Protein AF-A0A2G8JPF8-F1 (afdb_monomer)

Nearest PDB structures (foldseek):
  2odm-assembly1_B  TM=6.859E-01  e=8.458E-01  Staphylococcus aureus subsp. aureus MW2
  2rld-assembly1_B  TM=7.809E-01  e=1.751E+00  Bacteroides thetaiotaomicron VPI-5482
  2rld-assembly1_A  TM=8.605E-01  e=5.072E+00  Bacteroides thetaiotaomicron VPI-5482
  5mmm-assembly1_t  TM=7.403E-01  e=3.625E+00  Spinacia oleracea

Foldseek 3Di:
DDPLVVLVVVLVVLLVVLVVLVVPQDPPDLVNLVSLVVSLVSLVVSLVSLVVCVVVVSDDPVRSVVVNVVSVVVSVVSVVVSVVQVPPPLRPVALAFDFDDDVPDPDGTATRDDPVSLVVCVVVVDDLVRSCVRHVHDSVNSVVVCVVSVVDPDPDPPQDPVNVVVVVVVVCVVDCCDDPPSDPDD

Radius of gyration: 25.64 Å; Cα contacts (8 Å, |Δi|>4): 118; chains: 1; bounding box: 63×50×60 Å

Mean predicted aligned error: 17.69 Å

pLDDT: mean 75.0, std 12.71, range [41.28, 88.94]

Secondary structure (DSSP, 8-state):
--HHHHHHHHHHHHHHHHHHHHHT--TT-TTTHHHHHHHHHHHHHHHHHHHHHHHTT-S-HHHHHHHHHHHHHHHHHHHHHHHHHHHSTT---SSSPEEE--TT--SSPEEE--HHHHHHHHHTT--HHHHHHHHTS-HHHHHHHHHHTT--S----SS-HHHHHHHHHHHHHH-TT-STT-----

Solvent-accessible surface area (backbone atoms only — not comparable to full-atom values): 11078 Å² total; per-residue (Å²): 133,54,76,50,55,52,51,52,50,54,49,50,51,53,52,50,52,40,51,52,48,56,73,70,49,52,97,84,51,94,72,45,64,57,46,52,53,50,34,54,54,49,52,56,50,51,56,49,51,53,51,50,35,44,76,68,64,60,42,54,73,70,57,48,50,54,54,49,51,54,49,51,51,50,50,51,54,54,50,50,53,50,49,56,56,58,68,42,92,85,53,75,90,48,71,53,47,49,76,44,79,60,98,88,58,94,72,82,68,44,68,54,74,59,68,65,61,54,50,52,44,49,73,71,67,50,50,65,67,53,48,13,61,64,23,73,48,53,51,65,56,49,51,53,49,31,58,75,67,68,62,59,97,71,76,69,70,92,66,49,72,68,58,50,49,50,52,50,49,56,53,41,75,77,31,90,73,62,56,99,78,50,72,77,83,126

Structure (mmCIF, N/CA/C/O backbone):
data_AF-A0A2G8JPF8-F1
#
_entry.id   AF-A0A2G8JPF8-F1
#
loop_
_atom_site.group_PDB
_atom_site.id
_atom_site.type_symbol
_atom_site.label_atom_id
_atom_site.label_alt_id
_atom_site.label_comp_id
_atom_site.label_asym_id
_atom_site.label_entity_id
_atom_site.label_seq_id
_atom_site.pdbx_PDB_ins_code
_atom_site.Cartn_x
_atom_site.Cartn_y
_atom_site.Cartn_z
_atom_site.occupancy
_atom_site.B_iso_or_equiv
_atom_site.auth_seq_id
_atom_site.auth_comp_id
_atom_site.auth_asym_id
_atom_site.auth_atom_id
_atom_site.pdbx_PDB_model_num
ATOM 1 N N . MET A 1 1 ? -22.450 -9.253 29.080 1.00 58.38 1 MET A N 1
ATOM 2 C CA . MET A 1 1 ? -21.247 -8.517 28.651 1.00 58.38 1 MET A CA 1
ATOM 3 C C . MET A 1 1 ? -21.677 -7.079 28.454 1.00 58.38 1 MET A C 1
ATOM 5 O O . MET A 1 1 ? -22.665 -6.864 27.764 1.00 58.38 1 MET A O 1
ATOM 9 N N . THR A 1 2 ? -21.071 -6.138 29.169 1.00 83.56 2 THR A N 1
ATOM 10 C CA . THR A 1 2 ? -21.443 -4.716 29.075 1.00 83.56 2 THR A CA 1
ATOM 11 C C . THR A 1 2 ? -20.914 -4.108 27.773 1.00 83.56 2 THR A C 1
ATOM 13 O O . THR A 1 2 ? -19.899 -4.570 27.249 1.00 83.56 2 THR A O 1
ATOM 16 N N . ASP A 1 3 ? -21.553 -3.053 27.259 1.00 83.44 3 ASP A N 1
ATOM 17 C CA . ASP A 1 3 ? -21.118 -2.378 26.020 1.00 83.44 3 ASP A CA 1
ATOM 18 C C . ASP A 1 3 ? -19.651 -1.915 26.093 1.00 83.44 3 ASP A C 1
ATOM 20 O O . ASP A 1 3 ? -18.916 -1.957 25.103 1.00 83.44 3 ASP A O 1
ATOM 24 N N . LYS A 1 4 ? -19.189 -1.552 27.299 1.00 82.88 4 LYS A N 1
ATOM 25 C CA . LYS A 1 4 ? -17.788 -1.214 27.592 1.00 82.88 4 LYS A CA 1
ATOM 26 C C . LYS A 1 4 ? -16.855 -2.409 27.409 1.00 82.88 4 LYS A C 1
ATOM 28 O O . LYS A 1 4 ? -15.813 -2.280 26.770 1.00 82.88 4 LYS A O 1
ATOM 33 N N . GLU A 1 5 ? -17.207 -3.564 27.961 1.00 83.44 5 GLU A N 1
ATOM 34 C CA . GLU A 1 5 ? -16.397 -4.781 27.843 1.00 83.44 5 GLU A CA 1
ATOM 35 C C . GLU A 1 5 ? -16.318 -5.269 26.397 1.00 83.44 5 GLU A C 1
ATOM 37 O O . GLU A 1 5 ? -15.243 -5.671 25.952 1.00 83.44 5 GLU A O 1
ATOM 42 N N . GLN A 1 6 ? -17.424 -5.180 25.652 1.00 85.12 6 GLN A N 1
ATOM 43 C CA . GLN A 1 6 ? -17.457 -5.537 24.235 1.00 85.12 6 GLN A CA 1
ATOM 44 C C . GLN A 1 6 ? -16.547 -4.621 23.412 1.00 85.12 6 GLN A C 1
ATOM 46 O O . GLN A 1 6 ? -15.693 -5.105 22.669 1.00 85.12 6 GLN A O 1
ATOM 51 N N . PHE A 1 7 ? -16.645 -3.303 23.616 1.00 86.44 7 PHE A N 1
ATOM 52 C CA . PHE A 1 7 ? -15.760 -2.343 22.959 1.00 86.44 7 PHE A CA 1
ATOM 53 C C . PHE A 1 7 ? -14.282 -2.609 23.274 1.00 86.44 7 PHE A C 1
ATOM 55 O O . PHE A 1 7 ? -13.453 -2.636 22.368 1.00 86.44 7 PHE A O 1
ATOM 62 N N . LEU A 1 8 ? -13.934 -2.824 24.547 1.00 84.31 8 LEU A N 1
ATOM 63 C CA . LEU A 1 8 ? -12.549 -3.068 24.958 1.00 84.31 8 LEU A CA 1
ATOM 64 C C . LEU A 1 8 ? -11.995 -4.380 24.395 1.00 84.31 8 LEU A C 1
ATOM 66 O O . LEU A 1 8 ? -10.822 -4.432 24.018 1.00 84.31 8 LEU A O 1
ATOM 70 N N . HIS A 1 9 ? -12.821 -5.424 24.328 1.00 85.56 9 HIS A N 1
ATOM 71 C CA . HIS A 1 9 ? -12.458 -6.692 23.710 1.00 85.56 9 HIS A CA 1
ATOM 72 C C . HIS A 1 9 ? -12.142 -6.509 22.220 1.00 85.56 9 HIS A C 1
ATOM 74 O O . HIS A 1 9 ? -11.060 -6.891 21.765 1.00 85.56 9 HIS A O 1
ATOM 80 N N . ASP A 1 10 ? -13.039 -5.862 21.477 1.00 84.19 10 ASP A N 1
ATOM 81 C CA . ASP A 1 10 ? -12.882 -5.664 20.035 1.00 84.19 10 ASP A CA 1
ATOM 82 C C . ASP A 1 10 ? -11.726 -4.709 19.718 1.00 84.19 10 ASP A C 1
ATOM 84 O O . ASP A 1 10 ? -10.936 -4.959 18.807 1.00 84.19 10 ASP A O 1
ATOM 88 N N . PHE A 1 11 ? -11.545 -3.672 20.538 1.00 87.19 11 PHE A N 1
ATOM 89 C CA . PHE A 1 11 ? -10.418 -2.751 20.445 1.00 87.19 11 PHE A CA 1
ATOM 90 C C . PHE A 1 11 ? -9.077 -3.460 20.665 1.00 87.19 11 PHE A C 1
ATOM 92 O O . PHE A 1 11 ? -8.143 -3.283 19.882 1.00 87.19 11 PHE A O 1
ATOM 99 N N . ARG A 1 12 ? -8.968 -4.290 21.712 1.00 85.38 12 ARG A N 1
ATOM 100 C CA . ARG A 1 12 ? -7.753 -5.072 21.992 1.00 85.38 12 ARG A CA 1
ATOM 101 C C . ARG A 1 12 ? -7.460 -6.074 20.889 1.00 85.38 12 ARG A C 1
ATOM 103 O O . ARG A 1 12 ? -6.301 -6.229 20.508 1.00 85.38 12 ARG A O 1
ATOM 110 N N . ARG A 1 13 ? -8.491 -6.750 20.383 1.00 86.25 13 ARG A N 1
ATOM 111 C CA . ARG A 1 13 ? -8.359 -7.692 19.272 1.00 86.25 13 ARG A CA 1
ATOM 112 C C . ARG A 1 13 ? -7.799 -6.993 18.038 1.00 86.25 13 ARG A C 1
A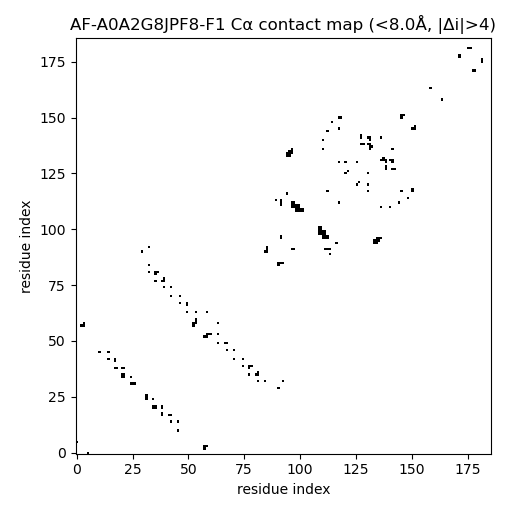TOM 114 O O . ARG A 1 13 ? -6.792 -7.439 17.499 1.00 86.25 13 ARG A O 1
ATOM 121 N N . GLU A 1 14 ? -8.398 -5.874 17.649 1.00 86.25 14 GLU A N 1
ATOM 122 C CA . GLU A 1 14 ? -7.977 -5.106 16.480 1.00 86.25 14 GLU A CA 1
ATOM 123 C C . GLU A 1 14 ? -6.553 -4.551 16.652 1.00 86.25 14 GLU A C 1
ATOM 125 O O . GLU A 1 14 ? -5.736 -4.666 15.741 1.00 86.25 14 GLU A O 1
ATOM 130 N N . ALA A 1 15 ? -6.202 -4.037 17.837 1.00 83.88 15 ALA A N 1
ATOM 131 C CA . ALA A 1 15 ? -4.839 -3.599 18.143 1.00 83.88 15 ALA A CA 1
ATOM 132 C C . ALA A 1 15 ? -3.821 -4.752 18.036 1.00 83.88 15 ALA A C 1
ATOM 134 O O . ALA A 1 15 ? -2.790 -4.610 17.378 1.00 83.88 15 ALA A O 1
ATOM 135 N N . ASN A 1 16 ? -4.122 -5.925 18.596 1.00 86.12 16 ASN A N 1
ATOM 136 C CA . ASN A 1 16 ? -3.254 -7.098 18.468 1.00 86.12 16 ASN A CA 1
ATOM 137 C C . ASN A 1 16 ? -3.121 -7.573 17.019 1.00 86.12 16 ASN A C 1
ATOM 139 O O . ASN A 1 16 ? -2.026 -7.942 16.598 1.00 86.12 16 ASN A O 1
ATOM 143 N N . ASP A 1 17 ? -4.197 -7.525 16.236 1.00 82.56 17 ASP A N 1
ATOM 144 C CA . ASP A 1 17 ? -4.144 -7.863 14.817 1.00 82.56 17 ASP A CA 1
ATOM 145 C C . ASP A 1 17 ? -3.291 -6.855 14.031 1.00 82.56 17 ASP A C 1
ATOM 147 O O . ASP A 1 17 ? -2.566 -7.257 13.120 1.00 82.56 17 ASP A O 1
ATOM 151 N N . THR A 1 18 ? -3.281 -5.567 14.406 1.00 81.81 18 THR A N 1
ATOM 152 C CA . THR A 1 18 ? -2.321 -4.605 13.832 1.00 81.81 18 THR A CA 1
ATOM 153 C C . THR A 1 18 ? -0.875 -4.932 14.193 1.00 81.81 18 THR A C 1
ATOM 155 O O . THR A 1 18 ? -0.017 -4.886 13.315 1.00 81.81 18 THR A O 1
ATOM 158 N N . CYS A 1 19 ? -0.596 -5.334 15.435 1.00 78.81 19 CYS A N 1
ATOM 159 C CA . CYS A 1 19 ? 0.744 -5.753 15.845 1.00 78.81 19 CYS A CA 1
ATOM 160 C C . CYS A 1 19 ? 1.190 -7.033 15.123 1.00 78.81 19 CYS A C 1
ATOM 162 O O . CYS A 1 19 ? 2.335 -7.120 14.692 1.00 78.81 19 CYS A O 1
ATOM 164 N N . ARG A 1 20 ? 0.283 -7.993 14.905 1.00 80.75 20 ARG A N 1
ATOM 165 C CA . ARG A 1 20 ? 0.569 -9.229 14.154 1.00 80.75 20 ARG A CA 1
ATOM 166 C C . ARG A 1 20 ? 0.944 -8.972 12.698 1.00 80.75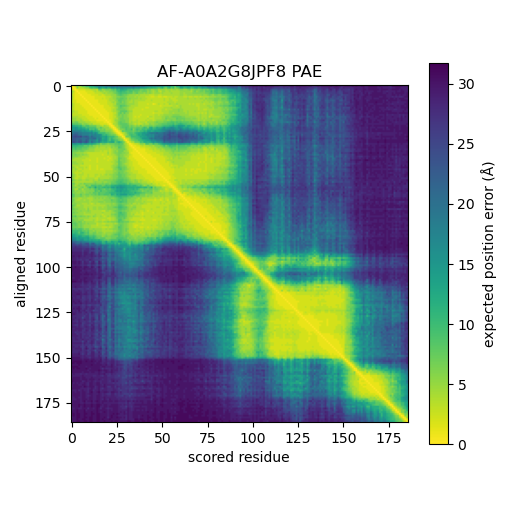 20 ARG A C 1
ATOM 168 O O . ARG A 1 20 ? 1.820 -9.643 12.158 1.00 80.75 20 ARG A O 1
ATOM 175 N N . LEU A 1 21 ? 0.299 -7.990 12.065 1.00 74.38 21 LEU A N 1
ATOM 176 C CA . LEU A 1 21 ? 0.671 -7.556 10.717 1.00 74.38 21 LEU A CA 1
ATOM 177 C C . LEU A 1 21 ? 2.098 -7.002 10.660 1.00 74.38 21 LEU A C 1
ATOM 179 O O . LEU A 1 21 ? 2.716 -7.082 9.606 1.00 74.38 21 LEU A O 1
ATOM 183 N N . LEU A 1 22 ? 2.601 -6.455 11.770 1.00 73.56 22 LEU A N 1
ATOM 184 C CA . LEU A 1 22 ? 3.944 -5.889 11.876 1.00 73.56 22 LEU A CA 1
ATOM 185 C C . LEU A 1 22 ? 4.996 -6.934 12.265 1.00 73.56 22 LEU A C 1
ATOM 187 O O . LEU A 1 22 ? 6.120 -6.851 11.791 1.00 73.56 22 LEU A O 1
ATOM 191 N N . THR A 1 23 ? 4.655 -7.940 13.076 1.00 70.69 23 THR A N 1
ATOM 192 C CA . THR A 1 23 ? 5.600 -9.010 13.462 1.00 70.69 23 THR A CA 1
ATOM 193 C C . THR A 1 23 ? 5.945 -9.962 12.320 1.00 70.69 23 THR A C 1
ATOM 195 O O . THR A 1 23 ? 6.984 -10.607 12.368 1.00 70.69 23 THR A O 1
ATOM 198 N N . ASN A 1 24 ? 5.091 -10.048 11.299 1.00 64.56 24 ASN A N 1
ATOM 199 C CA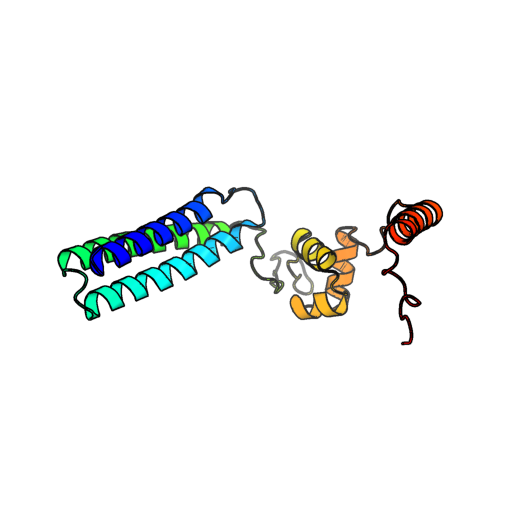 . ASN A 1 24 ? 5.330 -10.867 10.107 1.00 64.56 24 ASN A CA 1
ATOM 200 C C . ASN A 1 24 ? 6.053 -10.099 8.984 1.00 64.56 24 ASN A C 1
ATOM 202 O O . ASN A 1 24 ? 6.190 -10.629 7.884 1.00 64.56 24 ASN A O 1
ATOM 206 N N . VAL A 1 25 ? 6.457 -8.849 9.233 1.00 63.38 25 VAL A N 1
ATOM 207 C CA . VAL A 1 25 ? 7.259 -8.046 8.301 1.00 63.38 25 VAL A CA 1
ATOM 208 C C . VAL A 1 25 ? 8.685 -8.574 8.371 1.00 63.38 25 VAL A C 1
ATOM 210 O O . VAL A 1 25 ? 9.356 -8.431 9.393 1.00 63.38 25 VAL A O 1
ATOM 213 N N . ASP A 1 26 ? 9.141 -9.191 7.289 1.00 59.84 26 ASP A N 1
ATOM 214 C CA . ASP A 1 26 ? 10.515 -9.633 7.154 1.00 59.84 26 ASP A CA 1
ATOM 215 C C . ASP A 1 26 ? 11.354 -8.437 6.669 1.00 59.84 26 ASP A C 1
ATOM 217 O O . ASP A 1 26 ? 11.162 -7.932 5.559 1.00 59.84 26 ASP A O 1
ATOM 221 N N . PRO A 1 27 ? 12.317 -7.943 7.467 1.00 54.53 27 PRO A N 1
ATOM 222 C CA . PRO A 1 27 ? 13.103 -6.767 7.113 1.00 54.53 27 PRO A CA 1
ATOM 223 C C . PRO A 1 27 ? 13.936 -6.935 5.832 1.00 54.53 27 PRO A C 1
ATOM 225 O O . PRO A 1 27 ? 14.584 -5.969 5.427 1.00 54.53 27 PRO A O 1
ATOM 228 N N . GLN A 1 28 ? 13.961 -8.106 5.187 1.00 49.88 28 GLN A N 1
ATOM 229 C CA . GLN A 1 28 ? 14.619 -8.324 3.895 1.00 49.88 28 GLN A CA 1
ATOM 230 C C . GLN A 1 28 ? 13.657 -8.503 2.705 1.00 49.88 28 GLN A C 1
ATOM 232 O O . GLN A 1 28 ? 14.107 -8.451 1.556 1.00 49.88 28 GLN A O 1
ATOM 237 N N . SER A 1 29 ? 12.348 -8.649 2.935 1.00 54.22 29 SER A N 1
ATOM 238 C CA . SER A 1 29 ? 11.375 -8.931 1.877 1.00 54.22 29 SER A CA 1
ATOM 239 C C . SER A 1 29 ? 10.789 -7.653 1.255 1.00 54.22 29 SER A C 1
ATOM 241 O O . SER A 1 29 ? 10.233 -6.770 1.903 1.00 54.22 29 SER A O 1
ATOM 243 N N . GLN A 1 30 ? 10.903 -7.544 -0.073 1.00 51.41 30 GLN A N 1
ATOM 244 C CA . GLN A 1 30 ? 10.572 -6.348 -0.867 1.00 51.41 30 GLN A CA 1
ATOM 245 C C . GLN A 1 30 ? 9.054 -6.028 -0.939 1.00 51.41 30 GLN A C 1
ATOM 247 O O . GLN A 1 30 ? 8.668 -5.044 -1.573 1.00 51.41 30 GLN A O 1
ATOM 252 N N . SER A 1 31 ? 8.190 -6.847 -0.319 1.00 54.09 31 SER A N 1
ATOM 253 C CA . SER A 1 31 ? 6.717 -6.728 -0.337 1.00 54.09 31 SER A CA 1
ATOM 254 C C . SER A 1 31 ? 6.139 -5.953 0.861 1.00 54.09 31 SER A C 1
ATOM 256 O O . SER A 1 31 ? 4.947 -5.635 0.906 1.00 54.09 31 SER A O 1
ATOM 258 N N . ASP A 1 32 ? 6.991 -5.589 1.817 1.00 61.53 32 ASP A N 1
ATOM 259 C CA . ASP A 1 32 ? 6.565 -5.467 3.214 1.00 61.53 32 ASP A CA 1
ATOM 260 C C . ASP A 1 32 ? 6.133 -4.050 3.619 1.00 61.53 32 ASP A C 1
ATOM 262 O O . ASP A 1 32 ? 5.718 -3.788 4.747 1.00 61.53 32 ASP A O 1
ATOM 266 N N . VAL A 1 33 ? 6.102 -3.126 2.656 1.00 63.84 33 VAL A N 1
ATOM 267 C CA . VAL A 1 33 ? 5.633 -1.750 2.878 1.00 63.84 33 VAL A CA 1
ATOM 268 C C . VAL A 1 33 ? 4.101 -1.647 2.898 1.00 63.84 33 VAL A C 1
ATOM 270 O O . VAL A 1 33 ? 3.532 -0.746 3.521 1.00 63.84 33 VAL A O 1
ATOM 273 N N . LEU A 1 34 ? 3.405 -2.585 2.247 1.00 66.81 34 LEU A N 1
ATOM 274 C CA . LEU A 1 34 ? 1.941 -2.679 2.271 1.00 66.81 34 LEU A CA 1
ATOM 275 C C . LEU A 1 34 ? 1.402 -3.022 3.676 1.00 66.81 34 LEU A C 1
ATOM 277 O O . LEU A 1 34 ? 0.523 -2.290 4.142 1.00 66.81 34 LEU A O 1
ATOM 281 N N . PRO A 1 35 ? 1.924 -4.049 4.381 1.00 75.69 35 PRO A N 1
ATOM 282 C CA . PRO A 1 35 ? 1.591 -4.319 5.781 1.00 75.69 35 PRO A CA 1
ATOM 283 C C . PRO A 1 35 ? 1.764 -3.104 6.697 1.00 75.69 35 PRO A C 1
ATOM 285 O O . PRO A 1 35 ? 0.848 -2.774 7.449 1.00 75.69 35 PRO A O 1
ATOM 288 N N . VAL A 1 36 ? 2.882 -2.381 6.576 1.00 77.44 36 VAL A N 1
ATOM 289 C CA . VAL A 1 36 ? 3.182 -1.202 7.407 1.00 77.44 36 VAL A CA 1
ATOM 290 C C . VAL A 1 36 ? 2.193 -0.061 7.143 1.00 77.44 36 VAL A C 1
ATOM 292 O O . VAL A 1 36 ? 1.645 0.526 8.078 1.00 77.44 36 VAL A O 1
ATOM 295 N N . ARG A 1 37 ? 1.876 0.224 5.873 1.00 75.44 37 ARG A N 1
ATOM 296 C CA . ARG A 1 37 ? 0.843 1.215 5.517 1.00 75.44 37 ARG A CA 1
ATOM 297 C C . ARG A 1 37 ? -0.547 0.814 6.003 1.00 75.44 37 ARG A C 1
ATOM 299 O O . ARG A 1 37 ? -1.306 1.671 6.454 1.00 75.44 37 ARG A O 1
ATOM 306 N N . ASN A 1 38 ? -0.891 -0.468 5.914 1.00 81.44 38 ASN A N 1
ATOM 307 C CA . ASN A 1 38 ? -2.172 -0.971 6.397 1.00 81.44 38 ASN A CA 1
ATOM 308 C C . ASN A 1 38 ? -2.273 -0.836 7.926 1.00 81.44 38 ASN A C 1
ATOM 310 O O . ASN A 1 38 ? -3.266 -0.320 8.436 1.00 81.44 38 ASN A O 1
ATOM 314 N N . ALA A 1 39 ? -1.205 -1.182 8.651 1.00 85.31 39 ALA A N 1
ATOM 315 C CA . ALA A 1 39 ? -1.116 -0.980 10.094 1.00 85.31 39 ALA A CA 1
ATOM 316 C C . ALA A 1 39 ? -1.304 0.499 10.479 1.00 85.31 39 ALA A C 1
ATOM 318 O O . ALA A 1 39 ? -2.113 0.796 11.354 1.00 85.31 39 ALA A O 1
ATOM 319 N N . LEU A 1 40 ? -0.662 1.442 9.774 1.00 84.19 40 LEU A N 1
ATOM 320 C CA . LEU A 1 40 ? -0.860 2.881 10.013 1.00 84.19 40 LEU A CA 1
ATOM 321 C C . LEU A 1 40 ? -2.318 3.318 9.837 1.00 84.19 40 LEU A C 1
ATOM 323 O O . LEU A 1 40 ? -2.844 4.058 10.671 1.00 84.19 40 LEU A O 1
ATOM 327 N N . ASN A 1 41 ? -2.987 2.851 8.782 1.00 85.94 41 ASN A N 1
ATOM 328 C CA . ASN A 1 41 ? -4.398 3.165 8.557 1.00 85.94 41 ASN A CA 1
ATOM 329 C C . ASN A 1 41 ? -5.284 2.611 9.682 1.00 85.94 41 ASN A C 1
ATOM 331 O O . ASN A 1 41 ? -6.141 3.333 10.195 1.00 85.94 41 ASN A O 1
ATOM 335 N N . ARG A 1 42 ? -5.045 1.367 10.116 1.00 87.56 42 ARG A N 1
ATOM 336 C CA . ARG A 1 42 ? -5.792 0.738 11.217 1.00 87.56 42 ARG A CA 1
ATOM 337 C C . ARG A 1 42 ? -5.558 1.461 12.549 1.00 87.56 42 ARG A C 1
ATOM 339 O O . ARG A 1 42 ? -6.521 1.733 13.261 1.00 87.56 42 ARG A O 1
ATOM 346 N N . LEU A 1 43 ? -4.333 1.907 12.840 1.00 87.69 43 LEU A N 1
ATOM 347 C CA . LEU A 1 43 ? -4.038 2.732 14.023 1.00 87.69 43 LEU A CA 1
ATOM 348 C C . LEU A 1 43 ? -4.780 4.078 14.001 1.00 87.69 43 LEU A C 1
ATOM 350 O O . LEU A 1 43 ? -5.287 4.531 15.027 1.00 87.69 43 LEU A O 1
ATOM 354 N N . VAL A 1 44 ? -4.913 4.716 12.833 1.00 87.62 44 VAL A N 1
ATOM 355 C CA . VAL A 1 44 ? -5.715 5.945 12.698 1.00 87.62 44 VAL A CA 1
ATOM 356 C C . VAL A 1 44 ? -7.195 5.681 12.986 1.00 87.62 44 VAL A C 1
ATOM 358 O O . VAL A 1 44 ? -7.840 6.503 13.644 1.00 87.62 44 VAL A O 1
ATOM 361 N N . VAL A 1 45 ? -7.733 4.548 12.527 1.00 88.94 45 VAL A N 1
ATOM 362 C CA . VAL A 1 45 ? -9.115 4.135 12.813 1.00 88.94 45 VAL A CA 1
ATOM 363 C C . VAL A 1 45 ? -9.304 3.868 14.306 1.00 88.94 45 VAL A C 1
ATOM 365 O O . VAL A 1 45 ? -10.233 4.415 14.898 1.00 88.94 45 VAL A O 1
ATOM 368 N N . LEU A 1 46 ? -8.385 3.142 14.946 1.00 88.94 46 LEU A N 1
ATOM 369 C CA . LEU A 1 46 ? -8.414 2.890 16.389 1.00 88.94 46 LEU A CA 1
ATOM 370 C C . LEU A 1 46 ? -8.370 4.191 17.206 1.00 88.94 46 LEU A C 1
ATOM 372 O O . LEU A 1 46 ? -9.122 4.348 18.168 1.00 88.94 46 LEU A O 1
ATOM 376 N N . ARG A 1 47 ? -7.587 5.191 16.777 1.00 88.25 47 ARG A N 1
ATOM 377 C CA . ARG A 1 47 ? -7.593 6.516 17.419 1.00 88.25 47 ARG A CA 1
ATOM 378 C C . ARG A 1 47 ? -8.955 7.211 17.335 1.00 88.25 47 ARG A C 1
ATOM 380 O O . ARG A 1 47 ? -9.339 7.946 18.246 1.00 88.25 47 ARG A O 1
ATOM 387 N N . ARG A 1 48 ? -9.671 7.048 16.219 1.00 88.75 48 ARG A N 1
ATOM 388 C CA . ARG A 1 48 ? -11.034 7.583 16.071 1.00 88.75 48 ARG A CA 1
ATOM 389 C C . ARG A 1 48 ? -12.003 6.821 16.972 1.00 88.75 48 ARG A C 1
ATOM 391 O O . ARG A 1 48 ? -12.792 7.464 17.653 1.00 88.75 48 ARG A O 1
ATOM 398 N N . ALA A 1 49 ? -11.882 5.496 17.045 1.00 87.19 49 ALA A N 1
ATOM 399 C CA . ALA A 1 49 ? -12.692 4.656 17.923 1.00 87.19 49 ALA A CA 1
ATOM 400 C C . ALA A 1 49 ? -12.552 5.055 19.404 1.00 87.19 49 ALA A C 1
ATOM 402 O O . ALA A 1 49 ? -13.566 5.245 20.069 1.00 87.19 49 ALA A O 1
ATOM 403 N N . LEU A 1 50 ? -11.330 5.304 19.898 1.00 87.62 50 LEU A N 1
ATOM 404 C CA . LEU A 1 50 ? -11.115 5.819 21.262 1.00 87.62 50 LEU A CA 1
ATOM 405 C C . LEU A 1 50 ? -11.799 7.169 21.497 1.00 87.62 50 LEU A C 1
ATOM 407 O O . LEU A 1 50 ? -12.394 7.390 22.550 1.00 87.62 50 LEU A O 1
ATOM 411 N N . ARG A 1 51 ? -11.745 8.075 20.513 1.00 86.62 51 ARG A N 1
ATOM 412 C CA . ARG A 1 51 ? -12.440 9.368 20.601 1.00 86.62 51 ARG A CA 1
ATOM 413 C C . ARG A 1 51 ? -13.955 9.202 20.681 1.00 86.62 51 ARG A C 1
ATOM 415 O O . ARG A 1 51 ? -14.584 9.881 21.487 1.00 86.62 51 ARG A O 1
ATOM 422 N N . TYR A 1 52 ? -14.532 8.301 19.889 1.00 86.75 52 TYR A N 1
ATOM 423 C CA . TYR A 1 52 ? -15.964 8.009 19.955 1.00 86.75 52 TYR A CA 1
ATOM 424 C C . TYR A 1 52 ? -16.358 7.347 21.278 1.00 86.75 52 TYR A C 1
ATOM 426 O O . TYR A 1 52 ? -17.371 7.729 21.852 1.00 86.75 52 TYR A O 1
ATOM 434 N N . ALA A 1 53 ? -15.536 6.442 21.811 1.00 85.81 53 ALA A N 1
ATOM 435 C CA . ALA A 1 53 ? -15.778 5.819 23.110 1.00 85.81 53 ALA A CA 1
ATOM 436 C C . ALA A 1 53 ? -15.732 6.831 24.269 1.00 85.81 53 ALA A C 1
ATOM 438 O O . ALA A 1 53 ? -16.556 6.758 25.180 1.00 85.81 53 ALA A O 1
ATOM 439 N N . LYS A 1 54 ? -14.835 7.826 24.204 1.00 85.38 54 LYS A N 1
ATOM 440 C CA . LYS A 1 54 ? -14.824 8.957 25.145 1.00 85.38 54 LYS A CA 1
ATOM 441 C C . LYS A 1 54 ? -16.095 9.803 25.036 1.00 85.38 54 LYS A C 1
ATOM 443 O O . LYS A 1 54 ? -16.734 10.086 26.044 1.00 85.38 54 LYS A O 1
ATOM 448 N N . LEU A 1 55 ? -16.476 10.198 23.818 1.00 85.00 55 LEU A N 1
ATOM 449 C CA . LEU A 1 55 ? -17.686 10.997 23.575 1.00 85.00 55 LEU A CA 1
ATOM 450 C C . LEU A 1 55 ? -18.959 10.264 24.024 1.00 85.00 55 LEU A C 1
ATOM 452 O O . LEU A 1 55 ? -19.859 10.885 24.580 1.00 85.00 55 LEU A O 1
ATOM 456 N N . GLY A 1 56 ? -19.004 8.945 23.835 1.00 83.00 56 GLY A N 1
ATOM 457 C CA . GLY A 1 56 ? -20.083 8.072 24.293 1.00 83.00 56 GLY A CA 1
ATOM 458 C C . GLY A 1 56 ? -20.047 7.734 25.787 1.00 83.00 56 GLY A C 1
ATOM 459 O O . GLY A 1 56 ? -20.845 6.909 26.216 1.00 83.00 56 GLY A O 1
ATOM 460 N N . ARG A 1 57 ? -19.135 8.330 26.575 1.00 82.25 57 ARG A N 1
ATOM 461 C CA . ARG A 1 57 ? -18.932 8.057 28.014 1.00 82.25 57 ARG A CA 1
ATOM 462 C C . ARG A 1 57 ? -18.698 6.575 28.354 1.00 82.25 57 ARG A C 1
ATOM 464 O O . ARG A 1 57 ? -18.937 6.159 29.483 1.00 82.25 57 ARG A O 1
ATOM 471 N N . LEU A 1 58 ? -18.207 5.778 27.401 1.00 82.75 58 LEU A N 1
ATOM 472 C CA . LEU A 1 58 ? -17.825 4.380 27.642 1.00 82.75 58 LEU A CA 1
ATOM 473 C C . LEU A 1 58 ? -16.487 4.259 28.383 1.00 82.75 58 LEU A C 1
ATOM 475 O O . LEU A 1 58 ? -16.243 3.254 29.049 1.00 82.75 58 LEU A O 1
ATOM 479 N N . LEU A 1 59 ? -15.614 5.259 28.244 1.00 82.31 59 LEU A N 1
ATOM 480 C CA . LEU A 1 59 ? -14.301 5.316 28.886 1.00 82.31 59 LEU A CA 1
ATOM 481 C C . LEU A 1 59 ? -14.226 6.492 29.854 1.00 82.31 59 LEU A C 1
ATOM 483 O O . LEU A 1 59 ? -14.722 7.580 29.554 1.00 82.31 59 LEU A O 1
ATOM 487 N N . ASN A 1 60 ? -13.535 6.274 30.970 1.00 85.44 60 ASN A N 1
ATOM 488 C CA . ASN A 1 60 ? -13.160 7.335 31.899 1.00 85.44 60 ASN A CA 1
ATOM 489 C C . ASN A 1 60 ? -12.007 8.177 31.323 1.00 85.44 60 ASN A C 1
ATOM 491 O O . ASN A 1 60 ? -11.274 7.730 30.436 1.00 85.44 60 ASN A O 1
ATOM 495 N N . GLU A 1 61 ? -11.816 9.390 31.846 1.00 83.81 61 GLU A N 1
ATOM 496 C CA . GLU A 1 61 ? -10.776 10.314 31.365 1.00 83.81 61 GLU A CA 1
ATOM 497 C C . GLU A 1 61 ? -9.365 9.715 31.503 1.00 83.81 61 GLU A C 1
ATOM 499 O O . GLU A 1 61 ? -8.556 9.787 30.574 1.00 83.81 61 GLU A O 1
ATOM 504 N N . ASP A 1 62 ? -9.111 9.017 32.610 1.00 85.44 62 ASP A N 1
ATOM 505 C CA . ASP A 1 62 ? -7.842 8.331 32.878 1.00 85.44 62 ASP A CA 1
ATOM 506 C C . ASP A 1 62 ? -7.621 7.135 31.934 1.00 85.44 62 ASP A C 1
ATOM 508 O O . ASP A 1 62 ? -6.523 6.901 31.434 1.00 85.44 62 ASP A O 1
ATOM 512 N N . GLU A 1 63 ? -8.682 6.393 31.608 1.00 82.44 63 GLU A N 1
ATOM 513 C CA . GLU A 1 63 ? -8.600 5.248 30.692 1.00 82.44 63 GLU A CA 1
ATOM 514 C C . GLU A 1 63 ? -8.333 5.709 29.251 1.00 82.44 63 GLU A C 1
ATOM 516 O O . GLU A 1 63 ? -7.532 5.112 28.527 1.00 82.44 63 GLU A O 1
ATOM 521 N N . TYR A 1 64 ? -8.982 6.800 28.835 1.00 85.50 64 TYR A N 1
ATOM 522 C CA . TYR A 1 64 ? -8.776 7.397 27.520 1.00 85.50 64 TYR A CA 1
ATOM 523 C C . TYR A 1 64 ? -7.368 7.980 27.367 1.00 85.50 64 TYR A C 1
ATOM 525 O O . TYR A 1 64 ? -6.751 7.805 26.314 1.00 85.50 64 TYR A O 1
ATOM 533 N N . THR A 1 65 ? -6.857 8.678 28.384 1.00 86.25 65 THR A N 1
ATOM 534 C CA . THR A 1 65 ? -5.527 9.303 28.322 1.00 86.25 65 THR A CA 1
ATOM 535 C C . THR A 1 65 ? -4.435 8.252 28.171 1.00 86.25 65 THR A C 1
ATOM 537 O O . THR A 1 65 ? -3.643 8.348 27.231 1.00 86.25 65 THR A O 1
ATOM 540 N N . VAL A 1 66 ? -4.456 7.193 28.986 1.00 87.56 66 VAL A N 1
ATOM 541 C CA . VAL A 1 66 ? -3.499 6.080 28.880 1.00 87.56 66 VAL A CA 1
ATOM 542 C C . VAL A 1 66 ? -3.583 5.409 27.506 1.00 87.56 66 VAL A C 1
ATOM 544 O O . VAL A 1 66 ? -2.568 5.278 26.819 1.00 87.56 66 VAL A O 1
ATOM 547 N N . ALA A 1 67 ? -4.788 5.049 27.050 1.00 84.25 67 ALA A N 1
ATOM 548 C CA . ALA A 1 67 ? -4.965 4.381 25.761 1.00 84.25 67 ALA A CA 1
ATOM 549 C C . ALA A 1 67 ? -4.533 5.262 24.574 1.00 84.25 67 ALA A C 1
ATOM 551 O O . ALA A 1 67 ? -3.913 4.772 23.628 1.00 84.25 67 ALA A O 1
ATOM 552 N N . SER A 1 68 ? -4.821 6.567 24.624 1.00 86.69 68 SER A N 1
ATOM 553 C CA . SER A 1 68 ? -4.410 7.512 23.584 1.00 86.69 68 SER A CA 1
ATOM 554 C C . SER A 1 68 ? -2.893 7.690 23.550 1.00 86.69 68 SER A C 1
ATOM 556 O O . SER A 1 68 ? -2.326 7.732 22.460 1.00 86.69 68 SER A O 1
ATOM 558 N N . MET A 1 69 ? -2.229 7.780 24.707 1.00 86.50 69 MET A N 1
ATOM 559 C CA . MET A 1 69 ? -0.770 7.921 24.779 1.00 86.50 69 MET A CA 1
ATOM 560 C C . MET A 1 69 ? -0.057 6.685 24.225 1.00 86.50 69 MET A C 1
ATOM 562 O O . MET A 1 69 ? 0.851 6.818 23.405 1.00 86.50 69 MET A O 1
ATOM 566 N N . SER A 1 70 ? -0.495 5.482 24.606 1.00 86.06 70 SER A N 1
ATOM 567 C CA . SER A 1 70 ? 0.081 4.237 24.084 1.00 86.06 70 SER A CA 1
ATOM 568 C C . SER A 1 70 ? -0.121 4.095 22.575 1.00 86.06 70 SER A C 1
ATOM 570 O O . SER A 1 70 ? 0.797 3.692 21.860 1.00 86.06 70 SER A O 1
ATOM 572 N N . LEU A 1 71 ? -1.301 4.460 22.068 1.00 86.81 71 LEU A N 1
ATOM 573 C CA . LEU A 1 71 ? -1.605 4.374 20.643 1.00 86.81 71 LEU A CA 1
ATOM 574 C C . LEU A 1 71 ? -0.814 5.398 19.817 1.00 86.81 71 LEU A C 1
ATOM 576 O O . LEU A 1 71 ? -0.390 5.094 18.701 1.00 86.81 71 LEU A O 1
ATOM 580 N N . ASP A 1 72 ? -0.566 6.583 20.371 1.00 87.94 72 ASP A N 1
ATOM 581 C CA . ASP A 1 72 ? 0.275 7.599 19.741 1.00 87.94 72 ASP A CA 1
ATOM 582 C C . ASP A 1 72 ? 1.750 7.194 19.722 1.00 87.94 72 ASP A C 1
ATOM 584 O O . ASP A 1 72 ? 2.408 7.361 18.692 1.00 87.94 72 ASP A O 1
ATOM 588 N N . GLY A 1 73 ? 2.242 6.574 20.798 1.00 86.38 73 GLY A N 1
ATOM 589 C CA . GLY A 1 73 ? 3.572 5.965 20.834 1.00 86.38 73 GLY A CA 1
ATOM 590 C C . GLY A 1 73 ? 3.735 4.862 19.784 1.00 86.38 73 GLY A C 1
ATOM 591 O O . GLY A 1 73 ? 4.693 4.878 19.010 1.00 86.38 73 GLY A O 1
ATOM 592 N N . LEU A 1 74 ? 2.759 3.951 19.684 1.00 84.81 74 LEU A N 1
ATOM 593 C CA . LEU A 1 74 ? 2.757 2.885 18.677 1.00 84.81 74 LEU A CA 1
ATOM 594 C C . LEU A 1 74 ? 2.712 3.452 17.254 1.00 84.81 74 LEU A C 1
ATOM 596 O O . LEU A 1 74 ? 3.481 3.031 16.392 1.00 84.81 74 LEU A O 1
ATOM 600 N N . LYS A 1 75 ? 1.858 4.451 17.003 1.00 86.56 75 LYS A N 1
ATOM 601 C CA . LYS A 1 75 ? 1.806 5.139 15.710 1.00 86.56 75 LYS A CA 1
ATOM 602 C C . LYS A 1 75 ? 3.161 5.755 15.354 1.00 86.56 75 LYS A C 1
ATOM 604 O O . LYS A 1 75 ? 3.589 5.596 14.216 1.00 86.56 75 LYS A O 1
ATOM 609 N N . GLY A 1 76 ? 3.829 6.401 16.312 1.00 85.69 76 GLY A N 1
ATOM 610 C CA . GLY A 1 76 ? 5.171 6.965 16.141 1.00 85.69 76 GLY A CA 1
ATOM 611 C C . GLY A 1 76 ? 6.217 5.912 15.758 1.00 85.69 76 GLY A C 1
ATOM 612 O O . GLY A 1 76 ? 6.959 6.090 14.791 1.00 85.69 76 GLY A O 1
ATOM 613 N N . ALA A 1 77 ? 6.229 4.774 16.453 1.00 84.06 77 ALA A N 1
ATOM 614 C CA . ALA A 1 77 ? 7.140 3.672 16.145 1.00 84.06 77 ALA A CA 1
ATOM 615 C C . ALA A 1 77 ? 6.922 3.116 14.725 1.00 84.06 77 ALA A C 1
ATOM 617 O O . ALA A 1 77 ? 7.876 2.938 13.969 1.00 84.06 77 ALA A O 1
ATOM 618 N N . VAL A 1 78 ? 5.664 2.913 14.318 1.00 84.00 78 VAL A N 1
ATOM 619 C CA . VAL A 1 78 ? 5.335 2.416 12.971 1.00 84.00 78 VAL A CA 1
ATOM 620 C C . VAL A 1 78 ? 5.675 3.443 11.888 1.00 84.00 78 VAL A C 1
ATOM 622 O O . VAL A 1 78 ? 6.117 3.063 10.805 1.00 84.00 78 VAL A O 1
ATOM 625 N N . THR A 1 79 ? 5.518 4.744 12.153 1.00 84.12 79 THR A N 1
ATOM 626 C CA . THR A 1 79 ? 5.947 5.777 11.198 1.00 84.12 79 THR A CA 1
ATOM 627 C C . THR A 1 79 ? 7.459 5.808 11.011 1.00 84.12 79 THR A C 1
ATOM 629 O O . THR A 1 79 ? 7.908 5.984 9.880 1.00 84.12 79 THR A O 1
ATOM 632 N N . ASN A 1 80 ? 8.237 5.578 12.072 1.00 82.81 80 ASN A N 1
ATOM 633 C CA . ASN A 1 80 ? 9.695 5.499 11.971 1.00 82.81 80 ASN A CA 1
ATOM 634 C C . ASN A 1 80 ? 10.116 4.276 11.147 1.00 82.81 80 ASN A C 1
ATOM 636 O O . ASN A 1 80 ? 10.900 4.416 10.214 1.00 82.81 80 ASN A O 1
ATOM 640 N N . LEU A 1 81 ? 9.499 3.112 11.389 1.00 76.12 81 LEU A N 1
ATOM 641 C CA . LEU A 1 81 ? 9.710 1.916 10.564 1.00 76.12 81 LEU A CA 1
ATOM 642 C C . LEU A 1 81 ? 9.359 2.162 9.089 1.00 76.12 81 LEU A C 1
ATOM 644 O O . LEU A 1 81 ? 10.093 1.749 8.194 1.00 76.12 81 LEU A O 1
ATOM 648 N N . ALA A 1 82 ? 8.262 2.870 8.808 1.00 75.25 82 ALA A N 1
ATOM 649 C CA . ALA A 1 82 ? 7.904 3.233 7.439 1.00 75.25 82 ALA A CA 1
ATOM 650 C C . ALA A 1 82 ? 8.975 4.123 6.783 1.00 75.25 82 ALA A C 1
ATOM 652 O O . ALA A 1 82 ? 9.345 3.886 5.634 1.00 75.25 82 ALA A O 1
ATOM 653 N N . GLN A 1 83 ? 9.509 5.108 7.511 1.00 74.06 83 GLN A N 1
ATOM 654 C CA . GLN A 1 83 ? 10.583 5.975 7.020 1.00 74.06 83 GLN A CA 1
ATOM 655 C C . GLN A 1 83 ? 11.899 5.215 6.801 1.00 74.06 83 GLN A C 1
ATOM 657 O O . GLN A 1 83 ? 12.584 5.451 5.806 1.00 74.06 83 GLN A O 1
ATOM 662 N N . GLU A 1 84 ? 12.249 4.273 7.673 1.00 72.56 84 GLU A N 1
ATOM 663 C CA . GLU A 1 84 ? 13.427 3.411 7.507 1.00 72.56 84 GLU A CA 1
ATOM 664 C C . GLU A 1 84 ? 13.315 2.519 6.262 1.00 72.56 84 GLU A C 1
ATOM 666 O O . GLU A 1 84 ? 14.271 2.372 5.495 1.00 72.56 84 GLU A O 1
ATOM 671 N N . LEU A 1 85 ? 12.126 1.977 5.991 1.00 66.88 85 LEU A N 1
ATOM 672 C CA . LEU A 1 85 ? 11.863 1.224 4.763 1.00 66.88 85 LEU A CA 1
ATOM 673 C C . LEU A 1 85 ? 11.892 2.115 3.510 1.00 66.88 85 LEU A C 1
ATOM 675 O O . LEU A 1 85 ? 12.353 1.673 2.459 1.00 66.88 85 LEU A O 1
ATOM 679 N N . GLU A 1 86 ? 11.442 3.368 3.603 1.00 65.31 86 GLU A N 1
ATOM 680 C CA . GLU A 1 86 ? 11.454 4.323 2.484 1.00 65.31 86 GLU A CA 1
ATOM 681 C C . GLU A 1 86 ? 12.851 4.908 2.188 1.00 65.31 86 GLU A C 1
ATOM 683 O O . GLU A 1 86 ? 13.150 5.240 1.038 1.00 65.31 86 GLU A O 1
ATOM 688 N N . THR A 1 87 ? 13.722 5.028 3.195 1.00 62.31 87 THR A N 1
ATOM 689 C CA . THR A 1 87 ? 15.088 5.580 3.063 1.00 62.31 87 THR A CA 1
ATOM 690 C C . THR A 1 87 ? 16.116 4.566 2.559 1.00 62.31 87 THR A C 1
ATOM 692 O O . THR A 1 87 ? 17.181 4.961 2.078 1.00 62.31 87 THR A O 1
ATOM 695 N N . ARG A 1 88 ? 15.802 3.264 2.578 1.00 59.44 88 ARG A N 1
ATOM 696 C CA . ARG A 1 88 ? 16.659 2.225 1.995 1.00 59.44 88 ARG A CA 1
ATOM 697 C C . ARG A 1 88 ? 16.765 2.389 0.467 1.00 59.44 88 ARG A C 1
ATOM 699 O O . ARG A 1 88 ? 15.756 2.240 -0.235 1.00 59.44 88 ARG A O 1
ATOM 706 N N . PRO A 1 89 ? 17.967 2.632 -0.093 1.00 46.25 89 PRO A N 1
ATOM 707 C CA . PRO A 1 89 ? 18.136 2.863 -1.525 1.00 46.25 89 PRO A CA 1
ATOM 708 C C . PRO A 1 89 ? 17.702 1.623 -2.324 1.00 46.25 89 PRO A C 1
ATOM 710 O O . PRO A 1 89 ? 18.284 0.551 -2.190 1.00 46.25 89 PRO A O 1
ATOM 713 N N . GLY A 1 90 ? 16.646 1.771 -3.134 1.00 52.06 90 GLY A N 1
ATOM 714 C CA . GLY A 1 90 ? 16.046 0.700 -3.949 1.00 52.06 90 GLY A CA 1
ATOM 715 C C . GLY A 1 90 ? 14.548 0.451 -3.713 1.00 52.06 90 GLY A C 1
ATOM 716 O O . GLY A 1 90 ? 13.946 -0.348 -4.434 1.00 52.06 90 GLY A O 1
ATOM 717 N N . HIS A 1 91 ? 13.926 1.130 -2.742 1.00 50.47 91 HIS A N 1
ATOM 718 C CA . HIS A 1 91 ? 12.509 0.956 -2.405 1.00 50.47 91 HIS A CA 1
ATOM 719 C C . HIS A 1 91 ? 11.613 1.938 -3.172 1.00 50.47 91 HIS A C 1
ATOM 721 O O . HIS A 1 91 ? 11.303 3.040 -2.725 1.00 50.47 91 HIS A O 1
ATOM 727 N N . SER A 1 92 ? 11.148 1.522 -4.349 1.00 50.75 92 SER A N 1
ATOM 728 C CA . SER A 1 92 ? 10.031 2.183 -5.027 1.00 50.75 92 SER A CA 1
ATOM 729 C C . SER A 1 92 ? 8.712 1.635 -4.463 1.00 50.75 92 SER A C 1
ATOM 731 O O . SER A 1 92 ? 8.174 0.634 -4.928 1.00 50.75 92 SER A O 1
ATOM 733 N N . VAL A 1 93 ? 8.203 2.284 -3.412 1.00 50.94 93 VAL A N 1
ATOM 734 C CA . VAL A 1 93 ? 6.940 1.947 -2.710 1.00 50.94 93 VAL A CA 1
ATOM 735 C C . VAL A 1 93 ? 5.693 2.340 -3.523 1.00 50.94 93 VAL A C 1
ATOM 737 O O . VAL A 1 93 ? 4.557 1.999 -3.198 1.00 50.94 93 VAL A O 1
ATOM 740 N N . HIS A 1 94 ? 5.889 3.058 -4.626 1.00 53.50 94 HIS A N 1
ATOM 741 C CA . HIS A 1 94 ? 4.825 3.518 -5.503 1.00 53.50 94 HIS A CA 1
ATOM 742 C C . HIS A 1 94 ? 4.914 2.811 -6.851 1.00 53.50 94 HIS A C 1
ATOM 744 O O . HIS A 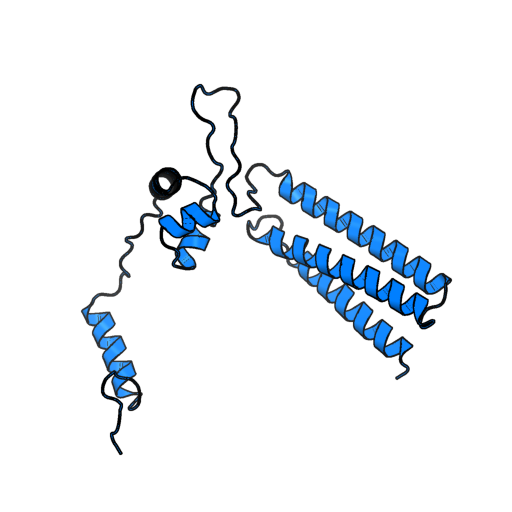1 94 ? 5.993 2.690 -7.421 1.00 53.50 94 HIS A O 1
ATOM 750 N N . PHE A 1 95 ? 3.767 2.431 -7.425 1.00 57.50 95 PHE A N 1
ATOM 751 C CA . PHE A 1 95 ? 3.730 2.006 -8.830 1.00 57.50 95 PHE A CA 1
ATOM 752 C C . PHE A 1 95 ? 4.237 3.110 -9.767 1.00 57.50 95 PHE A C 1
ATOM 754 O O . PHE A 1 95 ? 4.767 2.821 -10.836 1.00 57.50 95 PHE A O 1
ATOM 761 N N . ARG A 1 96 ? 4.137 4.378 -9.344 1.00 62.50 96 ARG A N 1
ATOM 762 C CA . ARG A 1 96 ? 4.704 5.523 -10.052 1.00 62.50 96 ARG A CA 1
ATOM 763 C C . ARG A 1 96 ? 6.229 5.489 -9.996 1.00 62.50 96 ARG A C 1
ATOM 765 O O . ARG A 1 96 ? 6.822 5.623 -8.930 1.00 62.50 96 ARG A O 1
ATOM 772 N N . SER A 1 97 ? 6.864 5.391 -11.158 1.00 65.75 97 SER A N 1
ATOM 773 C CA . SER A 1 97 ? 8.324 5.383 -11.243 1.00 65.75 97 SER A CA 1
ATOM 774 C C . SER A 1 97 ? 8.897 6.761 -10.906 1.00 65.75 97 SER A C 1
ATOM 776 O O . SER A 1 97 ? 8.563 7.759 -11.552 1.00 65.75 97 SER A O 1
ATOM 778 N N . ARG A 1 98 ? 9.786 6.834 -9.909 1.00 65.62 98 ARG A N 1
ATOM 779 C CA . ARG A 1 98 ? 10.484 8.080 -9.557 1.00 65.62 98 ARG A CA 1
ATOM 780 C C . ARG A 1 98 ? 11.538 8.397 -10.621 1.00 65.62 98 ARG A C 1
ATOM 782 O O . ARG A 1 98 ? 12.235 7.507 -11.105 1.00 65.62 98 ARG A O 1
ATOM 789 N N . ARG A 1 99 ? 11.678 9.673 -10.990 1.00 69.12 99 ARG A N 1
ATOM 790 C CA . ARG A 1 99 ? 12.815 10.141 -11.796 1.00 69.12 99 ARG A CA 1
ATOM 791 C C . ARG A 1 99 ? 14.037 10.275 -10.895 1.00 69.12 99 ARG A C 1
ATOM 793 O O . ARG A 1 99 ? 13.983 10.998 -9.907 1.00 69.12 99 ARG A O 1
ATOM 800 N N . VAL A 1 100 ? 15.124 9.604 -11.249 1.00 67.31 100 VAL A N 1
ATOM 801 C CA . VAL A 1 100 ? 16.400 9.682 -10.538 1.00 67.31 100 VAL A CA 1
ATOM 802 C C . VAL A 1 100 ? 17.364 10.493 -11.390 1.00 67.31 100 VAL A C 1
ATOM 804 O O . VAL A 1 100 ? 17.647 10.146 -12.542 1.00 67.31 100 VAL A O 1
ATOM 807 N N . SER A 1 101 ? 17.836 11.600 -10.819 1.00 58.00 101 SER A N 1
ATOM 808 C CA . SER A 1 101 ? 18.957 12.360 -11.361 1.00 58.00 101 SER A CA 1
ATOM 809 C C . SER A 1 101 ? 20.239 11.727 -10.833 1.00 58.00 101 SER A C 1
ATOM 811 O O . SER A 1 101 ? 20.461 11.700 -9.626 1.00 58.00 101 SER A O 1
ATOM 813 N N . MET A 1 102 ? 21.050 11.158 -11.723 1.00 58.66 102 MET A N 1
ATOM 814 C CA . MET A 1 102 ? 22.363 10.632 -11.352 1.00 58.66 102 MET A CA 1
ATOM 815 C C . MET A 1 102 ? 23.369 11.781 -11.480 1.00 58.66 102 MET A C 1
ATOM 817 O O . MET A 1 102 ? 23.577 12.236 -12.607 1.00 58.66 102 MET A O 1
ATOM 821 N N . PRO A 1 103 ? 24.015 12.234 -10.387 1.00 54.03 103 PRO A N 1
ATOM 822 C CA . PRO A 1 103 ? 24.827 13.457 -10.380 1.00 54.03 103 PRO A CA 1
ATOM 823 C C . PRO A 1 103 ? 26.039 13.424 -11.329 1.00 54.03 103 PRO A C 1
ATOM 825 O O . PRO A 1 103 ? 26.606 14.468 -11.621 1.00 54.03 103 PRO A O 1
ATOM 828 N N . MET A 1 104 ? 26.407 12.254 -11.869 1.00 56.84 104 MET A N 1
ATOM 829 C CA . MET A 1 104 ? 27.606 12.068 -12.696 1.00 56.84 104 MET A CA 1
ATOM 830 C C . MET A 1 104 ? 27.338 11.587 -14.138 1.00 56.84 104 MET A C 1
ATOM 832 O O . MET A 1 104 ? 28.270 11.179 -14.829 1.00 56.84 104 MET A O 1
ATOM 836 N N . ARG A 1 105 ? 26.086 11.581 -14.627 1.00 51.66 105 ARG A N 1
ATOM 837 C CA . ARG A 1 105 ? 25.775 11.181 -16.019 1.00 51.66 105 ARG A CA 1
ATOM 838 C C . ARG A 1 105 ? 25.041 12.285 -16.781 1.00 51.66 105 ARG A C 1
ATOM 840 O O . ARG A 1 105 ? 23.953 12.686 -16.388 1.00 51.66 105 ARG A O 1
ATOM 847 N N . ARG A 1 106 ? 25.596 12.711 -17.924 1.00 50.66 106 ARG A N 1
ATOM 848 C CA . ARG A 1 106 ? 24.890 13.552 -18.909 1.00 50.66 106 ARG A CA 1
ATOM 849 C C . ARG A 1 106 ? 23.831 12.715 -19.639 1.00 50.66 106 ARG A C 1
ATOM 851 O O . ARG A 1 106 ? 24.144 11.647 -20.161 1.00 50.66 106 ARG A O 1
ATOM 858 N N . GLY A 1 107 ? 22.585 13.189 -19.665 1.00 57.44 107 GLY A N 1
ATOM 859 C CA . GLY A 1 107 ? 21.452 12.534 -20.332 1.00 57.44 107 GLY A CA 1
ATOM 860 C C . GLY A 1 107 ? 20.121 12.750 -19.603 1.00 57.44 107 GLY A C 1
ATOM 861 O O . GLY A 1 107 ? 20.092 13.259 -18.485 1.00 57.44 107 GLY A O 1
ATOM 862 N N . ALA A 1 108 ? 19.006 12.371 -20.237 1.00 52.06 108 ALA A N 1
ATOM 863 C CA . ALA A 1 108 ? 17.675 12.499 -19.640 1.00 52.06 108 ALA A CA 1
ATOM 864 C C . ALA A 1 108 ? 17.554 11.681 -18.330 1.00 52.06 108 ALA A C 1
ATOM 866 O O . ALA A 1 108 ? 18.074 10.560 -18.266 1.00 52.06 108 ALA A O 1
ATOM 867 N N . PRO A 1 109 ? 16.851 12.197 -17.301 1.00 60.06 109 PRO A N 1
ATOM 868 C CA . PRO A 1 109 ? 16.713 11.532 -16.008 1.00 60.06 109 PRO A CA 1
ATOM 869 C C . PRO A 1 109 ? 16.096 10.140 -16.164 1.00 60.06 109 PRO A C 1
ATOM 871 O O . PRO A 1 109 ? 15.113 9.943 -16.885 1.00 60.06 109 PRO A O 1
ATOM 874 N N . ARG A 1 110 ? 16.689 9.153 -15.488 1.00 69.62 110 ARG A N 1
ATOM 875 C CA . ARG A 1 110 ? 16.287 7.748 -15.608 1.00 69.62 110 ARG A CA 1
ATOM 876 C C . ARG A 1 110 ? 15.123 7.479 -14.658 1.00 69.62 110 ARG A C 1
ATOM 878 O O . ARG A 1 110 ? 15.121 7.956 -13.530 1.00 69.62 110 ARG A O 1
ATOM 885 N N . TYR A 1 111 ? 14.138 6.704 -15.100 1.00 77.25 111 TYR A N 1
ATOM 886 C CA . TYR A 1 111 ? 13.094 6.216 -14.200 1.00 77.25 111 TYR A CA 1
ATOM 887 C C . TYR A 1 111 ? 13.628 5.046 -13.371 1.00 77.25 111 TYR A C 1
ATOM 889 O O . TYR A 1 111 ? 14.222 4.109 -13.930 1.00 77.25 111 TYR A O 1
ATOM 897 N N . ASP A 1 112 ? 13.403 5.111 -12.064 1.00 77.19 112 ASP A N 1
ATOM 898 C CA . ASP A 1 112 ? 13.619 4.006 -11.142 1.00 77.19 112 ASP A CA 1
ATOM 899 C C . ASP A 1 112 ? 12.443 3.036 -11.229 1.00 77.19 112 ASP A C 1
ATOM 901 O O . ASP A 1 112 ? 11.307 3.362 -10.878 1.00 77.19 112 ASP A O 1
ATOM 905 N N . ILE A 1 113 ? 12.719 1.881 -11.825 1.00 79.81 113 ILE A N 1
ATOM 906 C CA . ILE A 1 113 ? 11.757 0.821 -12.113 1.00 79.81 113 ILE A CA 1
ATOM 907 C C . ILE A 1 113 ? 12.424 -0.466 -11.661 1.00 79.81 113 ILE A C 1
ATOM 909 O O . ILE A 1 113 ? 13.417 -0.877 -12.276 1.00 79.81 113 ILE A O 1
ATOM 913 N N . SER A 1 114 ? 11.894 -1.084 -10.607 1.00 79.81 114 SER A N 1
ATOM 914 C CA . SER A 1 114 ? 12.442 -2.340 -10.102 1.00 79.81 114 SER A CA 1
ATOM 915 C C . SER A 1 114 ? 12.010 -3.522 -10.978 1.00 79.81 114 SER A C 1
ATOM 917 O O . SER A 1 114 ? 10.979 -3.491 -11.661 1.00 79.81 114 SER A O 1
ATOM 919 N N . LYS A 1 115 ? 12.805 -4.597 -10.954 1.00 78.50 115 LYS A N 1
ATOM 920 C CA . LYS A 1 115 ? 12.464 -5.861 -11.624 1.00 78.50 115 LYS A CA 1
ATOM 921 C C . LYS A 1 115 ? 11.172 -6.458 -11.053 1.00 78.50 115 LYS A C 1
ATOM 923 O O . LYS A 1 115 ? 10.318 -6.904 -11.815 1.00 78.50 115 LYS A O 1
ATOM 928 N N . THR A 1 116 ? 11.015 -6.407 -9.732 1.00 75.62 116 THR A N 1
ATOM 929 C CA . THR A 1 116 ? 9.868 -6.966 -9.004 1.00 75.62 116 THR A CA 1
ATOM 930 C C . THR A 1 116 ? 8.561 -6.251 -9.318 1.00 75.62 116 THR A C 1
ATOM 932 O O . THR A 1 116 ? 7.550 -6.914 -9.531 1.00 75.62 116 THR A O 1
ATOM 935 N N . GLN A 1 117 ? 8.577 -4.924 -9.473 1.00 81.50 117 GLN A N 1
ATOM 936 C CA . GLN A 1 117 ? 7.406 -4.160 -9.917 1.00 81.50 117 GLN A CA 1
ATOM 937 C C . GLN A 1 117 ? 6.918 -4.611 -11.298 1.00 81.50 117 GLN A C 1
ATOM 939 O O . GLN A 1 117 ? 5.721 -4.797 -11.511 1.00 81.50 117 GLN A O 1
ATOM 944 N N . LEU A 1 118 ? 7.844 -4.816 -12.239 1.00 83.69 118 LEU A N 1
ATOM 945 C CA . LEU A 1 118 ? 7.497 -5.291 -13.577 1.00 83.69 118 LEU A CA 1
ATOM 946 C C . LEU A 1 118 ? 7.012 -6.744 -13.563 1.00 83.69 118 LEU A C 1
ATOM 948 O O . LEU A 1 118 ? 6.041 -7.046 -14.250 1.00 83.69 118 LEU A O 1
ATOM 952 N N . GLN A 1 119 ? 7.636 -7.623 -12.775 1.00 81.06 119 GLN A N 1
ATOM 953 C CA . GLN A 1 119 ? 7.192 -9.014 -12.618 1.00 81.06 119 GLN A CA 1
ATOM 954 C C . GLN A 1 119 ? 5.787 -9.105 -12.027 1.00 81.06 119 GLN A C 1
ATOM 956 O O . GLN A 1 119 ? 4.952 -9.823 -12.566 1.00 81.06 119 GLN A O 1
ATOM 961 N N . PHE A 1 120 ? 5.490 -8.333 -10.982 1.00 81.50 120 PHE A N 1
ATOM 962 C CA . PHE A 1 120 ? 4.156 -8.286 -10.390 1.00 81.50 120 PHE A CA 1
ATOM 963 C C . PHE A 1 120 ? 3.095 -7.881 -11.421 1.00 81.50 120 PHE A C 1
ATOM 965 O O . PHE A 1 120 ? 2.098 -8.575 -11.603 1.00 81.50 120 PHE A O 1
ATOM 972 N N . LEU A 1 121 ? 3.340 -6.798 -12.165 1.00 85.25 121 LEU A N 1
ATOM 973 C CA . LEU A 1 121 ? 2.390 -6.321 -13.170 1.00 85.25 121 LEU A CA 1
ATOM 974 C C . LEU A 1 121 ? 2.224 -7.303 -14.344 1.00 85.25 121 LEU A C 1
ATOM 976 O O . LEU A 1 121 ? 1.130 -7.411 -14.900 1.00 85.25 121 LEU A O 1
ATOM 980 N N . LEU A 1 122 ? 3.278 -8.042 -14.702 1.00 83.62 122 LEU A N 1
ATOM 981 C CA . LEU A 1 122 ? 3.198 -9.130 -15.679 1.00 83.62 122 LEU A CA 1
ATOM 982 C C . LEU A 1 122 ? 2.394 -10.326 -15.151 1.00 83.62 122 LEU A C 1
ATOM 984 O O . LEU A 1 122 ? 1.572 -10.864 -15.892 1.00 83.62 122 LEU A O 1
ATOM 988 N N . ASN A 1 123 ? 2.573 -10.703 -13.882 1.00 80.12 123 ASN A N 1
ATOM 989 C CA . ASN A 1 123 ? 1.815 -11.779 -13.236 1.00 80.12 123 ASN A CA 1
ATOM 990 C C . ASN A 1 123 ? 0.319 -11.447 -13.169 1.00 80.12 123 ASN A C 1
ATOM 992 O O . ASN A 1 123 ? -0.518 -12.310 -13.418 1.00 80.12 123 ASN A O 1
ATOM 996 N N . CYS A 1 124 ? -0.024 -10.173 -12.963 1.00 79.31 124 CYS A N 1
ATOM 997 C CA . CYS A 1 124 ? -1.393 -9.661 -13.076 1.00 79.31 124 CYS A CA 1
ATOM 998 C C . CYS A 1 124 ? -1.916 -9.567 -14.527 1.00 79.31 124 CYS A C 1
ATOM 1000 O O . CYS A 1 124 ? -2.996 -9.025 -14.751 1.00 79.31 124 CYS A O 1
ATOM 1002 N N . ARG A 1 125 ? -1.170 -10.065 -15.526 1.00 81.81 125 ARG A N 1
ATOM 1003 C CA . ARG A 1 125 ? -1.525 -10.079 -16.959 1.00 81.81 125 ARG A CA 1
ATOM 1004 C C . ARG A 1 125 ? -1.741 -8.692 -17.583 1.00 81.81 125 ARG A C 1
ATOM 1006 O O . ARG A 1 125 ? -2.378 -8.582 -18.633 1.00 81.81 125 ARG A O 1
ATOM 1013 N N . PHE A 1 126 ? -1.166 -7.628 -17.015 1.00 85.12 126 PHE A N 1
ATOM 1014 C CA . PHE A 1 126 ? -1.247 -6.301 -17.627 1.00 85.12 126 PHE A CA 1
ATOM 1015 C C . PHE A 1 126 ? -0.413 -6.215 -18.911 1.00 85.12 126 PHE A C 1
ATOM 1017 O O . PHE A 1 126 ? 0.757 -6.598 -18.971 1.00 85.12 126 PHE A O 1
ATOM 1024 N N . LYS A 1 127 ? -1.000 -5.636 -19.963 1.00 85.62 127 LYS A N 1
ATOM 1025 C CA . LYS A 1 127 ? -0.290 -5.357 -21.218 1.00 85.62 127 LYS A CA 1
ATOM 1026 C C . LYS A 1 127 ? 0.684 -4.196 -21.021 1.00 85.62 127 LYS A C 1
ATOM 1028 O O . LYS A 1 127 ? 0.419 -3.267 -20.265 1.00 85.62 127 LYS A O 1
ATOM 1033 N N . LYS A 1 128 ? 1.765 -4.152 -21.808 1.00 86.00 128 LYS A N 1
ATOM 1034 C CA . LYS A 1 128 ? 2.796 -3.087 -21.757 1.00 86.00 128 LYS A CA 1
ATOM 1035 C C . LYS A 1 128 ? 2.227 -1.656 -21.763 1.00 86.00 128 LYS A C 1
ATOM 1037 O O . LYS A 1 128 ? 2.759 -0.793 -21.075 1.00 86.00 128 LYS A O 1
ATOM 1042 N N . LYS A 1 129 ? 1.143 -1.405 -22.514 1.00 84.75 129 LYS A N 1
ATOM 1043 C CA . LYS A 1 129 ? 0.441 -0.104 -22.531 1.00 84.75 129 LYS A CA 1
ATOM 1044 C C . LYS A 1 129 ? -0.208 0.233 -21.181 1.00 84.75 129 LYS A C 1
ATOM 1046 O O . LYS A 1 129 ? -0.108 1.367 -20.734 1.00 84.75 129 LYS A O 1
ATOM 1051 N N . GLN A 1 130 ? -0.823 -0.751 -20.527 1.00 85.38 130 GLN A N 1
ATOM 1052 C CA . GLN A 1 130 ? -1.437 -0.596 -19.204 1.00 85.38 130 GLN A CA 1
ATOM 1053 C C . GLN A 1 130 ? -0.368 -0.418 -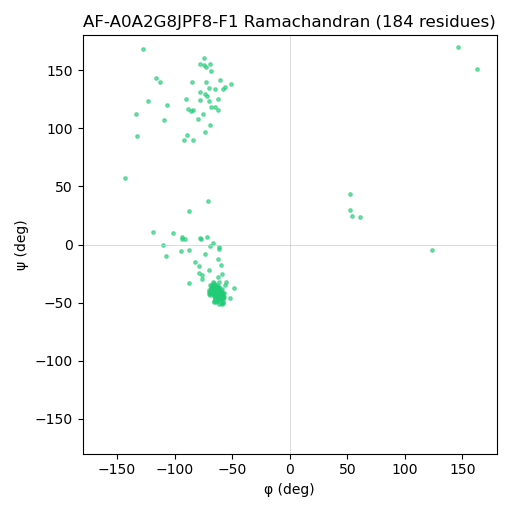18.125 1.00 85.38 130 GLN A C 1
ATOM 1055 O O . GLN A 1 130 ? -0.485 0.477 -17.301 1.00 85.38 130 GLN A O 1
ATOM 1060 N N . ILE A 1 131 ? 0.718 -1.193 -18.193 1.00 87.50 131 ILE A N 1
ATOM 1061 C CA . ILE A 1 131 ? 1.877 -1.041 -17.300 1.00 87.50 131 ILE A CA 1
ATOM 1062 C C . ILE A 1 131 ? 2.448 0.379 -17.402 1.00 87.50 131 ILE A C 1
ATOM 1064 O O . ILE A 1 131 ? 2.693 1.022 -16.390 1.00 87.50 131 ILE A O 1
ATOM 1068 N N . ALA A 1 132 ? 2.608 0.903 -18.619 1.00 86.44 132 ALA A N 1
ATOM 1069 C CA . ALA A 1 132 ? 3.085 2.267 -18.840 1.00 86.44 132 ALA A CA 1
ATOM 1070 C C . ALA A 1 132 ? 2.159 3.326 -18.215 1.00 86.44 132 ALA A C 1
ATOM 1072 O O . ALA A 1 132 ? 2.648 4.270 -17.595 1.00 86.44 132 ALA A O 1
ATOM 1073 N N . ALA A 1 133 ? 0.840 3.137 -18.326 1.00 83.81 133 ALA A N 1
ATOM 1074 C CA . ALA A 1 133 ? -0.151 4.009 -17.701 1.00 83.81 133 ALA A CA 1
ATOM 1075 C C . ALA A 1 133 ? -0.093 3.941 -16.164 1.00 83.81 133 ALA A C 1
ATOM 1077 O O . ALA A 1 133 ? 0.018 4.980 -15.521 1.00 83.81 133 ALA A O 1
ATOM 1078 N N . ILE A 1 134 ? -0.074 2.733 -15.588 1.00 83.50 134 ILE A N 1
ATOM 1079 C CA . ILE A 1 134 ? 0.016 2.492 -14.136 1.00 83.50 134 ILE A CA 1
ATOM 1080 C C . ILE A 1 134 ? 1.298 3.103 -13.554 1.00 83.50 134 ILE A C 1
ATOM 1082 O O . ILE A 1 134 ? 1.285 3.697 -12.477 1.00 83.50 134 ILE A O 1
ATOM 1086 N N . MET A 1 135 ? 2.410 2.993 -14.283 1.00 83.62 135 MET A N 1
ATOM 1087 C CA . MET A 1 135 ? 3.711 3.481 -13.830 1.00 83.62 135 MET A CA 1
ATOM 1088 C C . MET A 1 135 ? 3.986 4.952 -14.181 1.00 83.62 135 MET A C 1
ATOM 1090 O O . MET A 1 135 ? 4.994 5.505 -13.736 1.00 83.62 135 MET A O 1
ATOM 1094 N N . HIS A 1 136 ? 3.089 5.602 -14.935 1.00 82.94 136 HIS A N 1
ATOM 1095 C CA . HIS A 1 136 ? 3.238 6.958 -15.482 1.00 82.94 136 HIS A CA 1
ATOM 1096 C C . HIS A 1 136 ? 4.548 7.176 -16.258 1.00 82.94 1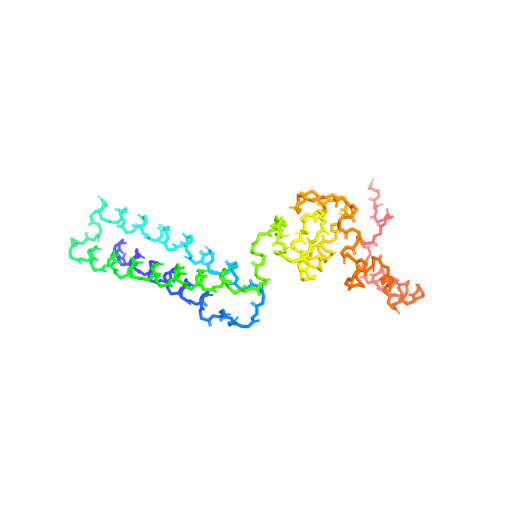36 HIS A C 1
ATOM 1098 O O . HIS A 1 136 ? 5.219 8.203 -16.123 1.00 82.94 136 HIS A O 1
ATOM 1104 N N . VAL A 1 137 ? 4.916 6.210 -17.095 1.00 86.31 137 VAL A N 1
ATOM 1105 C CA . VAL A 1 137 ? 6.106 6.280 -17.954 1.00 86.31 137 VAL A CA 1
ATOM 1106 C C . VAL A 1 137 ? 5.744 5.999 -19.406 1.00 86.31 137 VAL A C 1
ATOM 1108 O O . VAL A 1 137 ? 4.657 5.522 -19.718 1.00 86.31 137 VAL A O 1
ATOM 1111 N N . SER A 1 138 ? 6.669 6.270 -20.326 1.00 86.69 138 SER A N 1
ATOM 1112 C CA . SER A 1 138 ? 6.451 5.912 -21.728 1.00 86.69 138 SER A CA 1
ATOM 1113 C C . SER A 1 138 ? 6.458 4.389 -21.918 1.00 86.69 138 SER A C 1
ATOM 1115 O O . SER A 1 138 ? 7.204 3.659 -21.258 1.00 86.69 138 SER A O 1
ATOM 1117 N N . THR A 1 139 ? 5.692 3.897 -22.890 1.00 87.94 139 THR A N 1
ATOM 1118 C CA . THR A 1 139 ? 5.710 2.479 -23.298 1.00 87.94 139 THR A CA 1
ATOM 1119 C C . THR A 1 139 ? 7.109 2.013 -23.706 1.00 87.94 139 THR A C 1
ATOM 1121 O O . THR A 1 139 ? 7.495 0.881 -23.409 1.00 87.94 139 THR A O 1
ATOM 1124 N N . LYS A 1 140 ? 7.901 2.903 -24.320 1.00 84.81 140 LYS A N 1
ATOM 1125 C CA . LYS A 1 140 ? 9.308 2.666 -24.673 1.00 84.81 140 LYS A CA 1
ATOM 1126 C C . LYS A 1 140 ? 10.173 2.437 -23.429 1.00 84.81 140 LYS A C 1
ATOM 1128 O O . LYS A 1 140 ? 11.021 1.550 -23.432 1.00 84.81 140 LYS A O 1
ATOM 1133 N N . THR A 1 141 ? 9.929 3.179 -22.346 1.00 87.44 141 THR A N 1
ATOM 1134 C CA . THR A 1 141 ? 10.624 3.003 -21.058 1.00 87.44 141 THR A CA 1
ATOM 1135 C C . THR A 1 141 ? 10.343 1.624 -20.465 1.00 87.44 141 THR A C 1
ATOM 1137 O O . THR A 1 141 ? 11.285 0.927 -20.088 1.00 87.44 141 THR A O 1
ATOM 1140 N N . VAL A 1 142 ? 9.075 1.200 -20.443 1.00 87.25 142 VAL A N 1
ATOM 1141 C CA . VAL A 1 142 ? 8.680 -0.142 -19.980 1.00 87.25 142 VAL A CA 1
ATOM 1142 C C . VAL A 1 142 ? 9.323 -1.222 -20.848 1.00 87.25 142 VAL A C 1
ATOM 1144 O O . VAL A 1 142 ? 9.910 -2.161 -20.322 1.00 87.25 142 VAL A O 1
ATOM 1147 N N . HIS A 1 143 ? 9.280 -1.071 -22.175 1.00 86.69 143 HIS A N 1
ATOM 1148 C CA . HIS A 1 143 ? 9.898 -2.015 -23.107 1.00 86.69 143 HIS A CA 1
ATOM 1149 C C . HIS A 1 143 ? 11.404 -2.185 -22.853 1.00 86.69 143 HIS A C 1
ATOM 1151 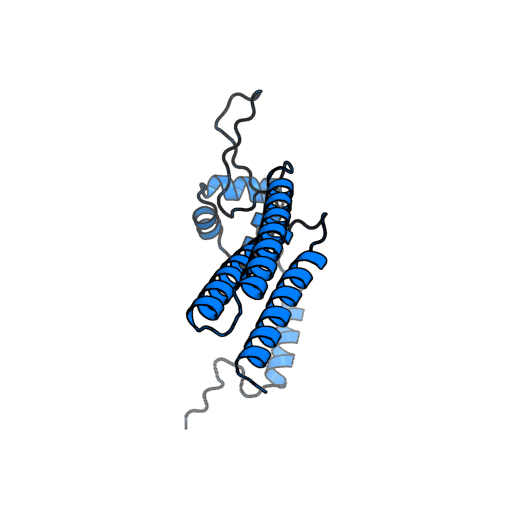O O . HIS A 1 143 ? 11.881 -3.308 -22.697 1.00 86.69 143 HIS A O 1
ATOM 1157 N N . ASN A 1 144 ? 12.139 -1.075 -22.753 1.00 84.88 144 ASN A N 1
ATOM 1158 C CA . ASN A 1 144 ? 13.578 -1.096 -22.501 1.00 84.88 144 ASN A CA 1
ATOM 1159 C C . ASN A 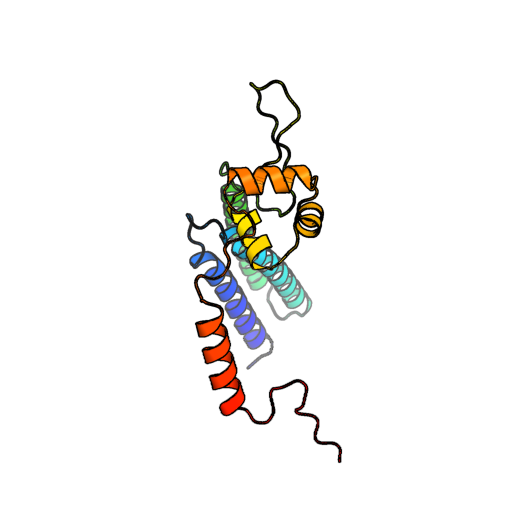1 144 ? 13.911 -1.759 -21.158 1.00 84.88 144 ASN A C 1
ATOM 1161 O O . ASN A 1 144 ? 14.875 -2.520 -21.070 1.00 84.88 144 ASN A O 1
ATOM 1165 N N . ARG A 1 145 ? 13.112 -1.502 -20.114 1.00 86.88 145 ARG A N 1
ATOM 1166 C CA . ARG A 1 145 ? 13.301 -2.123 -18.796 1.00 86.88 145 ARG A CA 1
ATOM 1167 C C . ARG A 1 145 ? 12.984 -3.613 -18.795 1.00 86.88 145 ARG A C 1
ATOM 1169 O O . ARG A 1 145 ? 13.791 -4.376 -18.279 1.00 86.88 145 ARG A O 1
ATOM 1176 N N . LEU A 1 146 ? 11.895 -4.036 -19.435 1.00 85.44 146 LEU A N 1
ATOM 1177 C CA . LEU A 1 146 ? 11.586 -5.457 -19.619 1.00 85.44 146 LEU A CA 1
ATOM 1178 C C . LEU A 1 146 ? 12.723 -6.190 -20.341 1.00 85.44 146 LEU A C 1
ATOM 1180 O O . LEU A 1 146 ? 13.101 -7.276 -19.917 1.00 85.44 146 LEU A O 1
ATOM 1184 N N . LYS A 1 147 ? 13.315 -5.572 -21.374 1.00 83.56 147 LYS A N 1
ATOM 1185 C CA . LYS A 1 147 ? 14.482 -6.122 -22.079 1.00 83.56 147 LYS A CA 1
ATOM 1186 C C . LYS A 1 147 ? 15.725 -6.182 -21.187 1.00 83.56 147 LYS A C 1
ATOM 1188 O O . LYS A 1 147 ? 16.418 -7.183 -21.190 1.00 83.56 147 LYS A O 1
ATOM 1193 N N . THR A 1 148 ? 15.986 -5.138 -20.398 1.00 84.62 148 THR A N 1
ATOM 1194 C CA . THR A 1 148 ? 17.151 -5.088 -19.489 1.00 84.62 148 THR A CA 1
ATOM 1195 C C . THR A 1 148 ? 17.081 -6.172 -18.412 1.00 84.62 148 THR A C 1
ATOM 1197 O O . THR A 1 148 ? 18.105 -6.711 -18.015 1.00 84.62 148 THR A O 1
ATOM 1200 N N . PHE A 1 149 ? 15.878 -6.493 -17.934 1.00 82.56 149 PHE A N 1
ATOM 1201 C CA . PHE A 1 149 ? 15.665 -7.516 -16.912 1.00 82.56 149 PHE A CA 1
ATOM 1202 C C . PHE A 1 149 ? 15.359 -8.911 -17.475 1.00 82.56 149 PHE A C 1
ATOM 1204 O O . PHE A 1 149 ? 15.025 -9.800 -16.693 1.00 82.56 149 PHE A O 1
ATOM 1211 N N . ASN A 1 150 ? 15.443 -9.097 -18.800 1.00 80.62 150 ASN A N 1
ATOM 1212 C CA . ASN A 1 150 ? 15.072 -10.330 -19.503 1.00 80.62 150 ASN A CA 1
ATOM 1213 C C . ASN A 1 150 ? 13.651 -10.837 -19.177 1.00 80.62 150 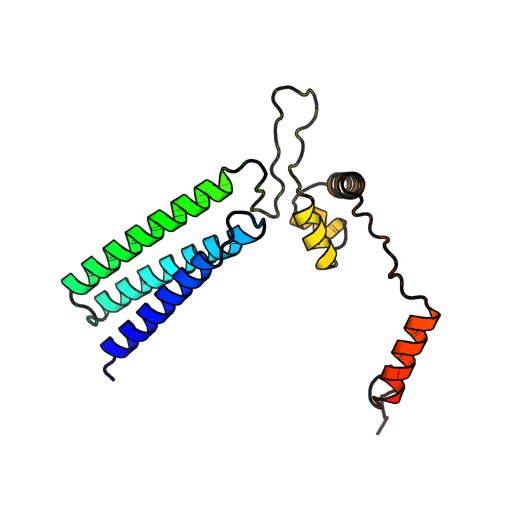ASN A C 1
ATOM 1215 O O . ASN A 1 150 ? 13.373 -12.022 -19.260 1.00 80.62 150 ASN A O 1
ATOM 1219 N N . LEU A 1 151 ? 12.722 -9.934 -18.853 1.00 75.75 151 LEU A N 1
ATOM 1220 C CA . LEU A 1 151 ? 11.314 -10.241 -18.553 1.00 75.75 151 LEU A CA 1
ATOM 1221 C C . LEU A 1 151 ? 10.449 -10.263 -19.827 1.00 75.75 151 LEU A C 1
ATOM 1223 O O . LEU A 1 151 ? 9.284 -9.853 -19.826 1.00 75.75 151 LEU A O 1
ATOM 1227 N N . ALA A 1 152 ? 11.049 -10.609 -20.967 1.00 63.19 152 ALA A N 1
ATOM 1228 C CA . ALA A 1 152 ? 10.365 -10.560 -22.248 1.00 63.19 152 ALA A CA 1
ATOM 1229 C C . ALA A 1 152 ? 9.211 -11.572 -22.273 1.00 63.19 152 ALA A C 1
ATOM 1231 O O . ALA A 1 152 ? 9.347 -12.718 -21.874 1.00 63.19 152 ALA A O 1
ATOM 1232 N N . THR A 1 153 ? 8.062 -11.102 -22.756 1.00 58.62 153 THR A N 1
ATOM 1233 C CA . THR A 1 153 ? 6.715 -11.693 -22.660 1.00 58.62 153 THR A CA 1
ATOM 1234 C C . THR A 1 153 ? 6.507 -12.954 -23.519 1.00 58.62 153 THR A C 1
ATOM 1236 O O . THR A 1 153 ? 5.458 -13.105 -24.136 1.00 58.62 153 THR A O 1
ATOM 1239 N N . ARG A 1 154 ? 7.509 -13.824 -23.641 1.00 54.50 154 ARG A N 1
ATOM 1240 C CA . ARG A 1 154 ? 7.443 -15.063 -24.427 1.00 54.50 154 ARG A CA 1
ATOM 1241 C C . ARG A 1 154 ? 8.219 -16.179 -23.737 1.00 54.50 154 ARG A C 1
ATOM 1243 O O . ARG A 1 154 ? 9.120 -16.764 -24.319 1.00 54.50 154 ARG A O 1
ATOM 1250 N N . GLU A 1 155 ? 7.848 -16.474 -22.504 1.00 54.78 155 GLU A N 1
ATOM 1251 C CA . GLU A 1 155 ? 7.953 -17.852 -22.041 1.00 54.78 155 GLU A CA 1
ATOM 1252 C C . GLU A 1 155 ? 6.611 -18.480 -22.409 1.00 54.78 155 GLU A C 1
ATOM 1254 O O . GLU A 1 155 ? 5.600 -18.280 -21.736 1.00 54.78 155 GLU A O 1
ATOM 1259 N N . TYR A 1 156 ? 6.568 -19.115 -23.582 1.00 55.81 156 TYR A N 1
ATOM 1260 C CA . TYR A 1 156 ? 5.534 -20.108 -23.843 1.00 55.81 156 TYR A CA 1
ATOM 1261 C C . TYR A 1 156 ? 5.657 -21.142 -22.722 1.00 55.81 156 TYR A C 1
ATOM 1263 O O . TYR A 1 156 ? 6.774 -21.476 -22.320 1.00 55.81 156 TYR A O 1
ATOM 1271 N N . SER A 1 157 ? 4.535 -21.568 -22.145 1.00 58.28 157 SER A N 1
ATOM 1272 C CA . SER A 1 157 ? 4.558 -22.631 -21.143 1.00 58.28 157 SER A CA 1
ATOM 1273 C C . SER A 1 157 ? 5.333 -23.819 -21.703 1.00 58.28 157 SER A C 1
ATOM 1275 O O . SER A 1 157 ? 5.143 -24.165 -22.862 1.00 58.28 157 SER A O 1
ATOM 1277 N N . ALA A 1 158 ? 6.172 -24.456 -20.886 1.00 66.00 158 ALA A N 1
ATOM 1278 C CA . ALA A 1 158 ? 6.917 -25.652 -21.287 1.00 66.00 158 ALA A CA 1
ATOM 1279 C C . ALA A 1 158 ? 6.017 -26.878 -21.552 1.00 66.00 158 ALA A C 1
ATOM 1281 O O . ALA A 1 158 ? 6.527 -27.955 -21.839 1.00 66.00 158 ALA A O 1
ATOM 1282 N N . ILE A 1 159 ? 4.695 -26.723 -21.419 1.00 72.81 159 ILE A N 1
ATOM 1283 C CA . ILE A 1 159 ? 3.719 -27.734 -21.805 1.00 72.81 159 ILE A CA 1
ATOM 1284 C C . ILE A 1 159 ? 3.644 -27.769 -23.331 1.00 72.81 159 ILE A C 1
ATOM 1286 O O . ILE A 1 159 ? 3.523 -26.725 -23.977 1.00 72.81 159 ILE A O 1
ATOM 1290 N N . THR A 1 160 ? 3.757 -28.965 -23.891 1.00 77.81 160 THR A N 1
ATOM 1291 C CA . THR A 1 160 ? 3.521 -29.173 -25.318 1.00 77.81 160 THR A CA 1
ATOM 1292 C C . THR A 1 160 ? 2.034 -28.982 -25.619 1.00 77.81 160 THR A C 1
ATOM 1294 O O . THR A 1 160 ? 1.191 -29.125 -24.726 1.00 77.81 160 THR A O 1
ATOM 1297 N N . ASP A 1 161 ? 1.692 -28.633 -26.859 1.00 76.31 161 ASP A N 1
ATOM 1298 C CA . ASP A 1 161 ? 0.284 -28.502 -27.250 1.00 76.31 161 ASP A CA 1
ATOM 1299 C C . ASP A 1 161 ? -0.441 -29.854 -27.097 1.00 76.31 161 ASP A C 1
ATOM 1301 O O . ASP A 1 161 ? -1.598 -29.897 -26.678 1.00 76.31 161 ASP A O 1
ATOM 1305 N N . GLU A 1 162 ? 0.265 -30.971 -27.306 1.00 83.31 162 GLU A N 1
ATOM 1306 C CA . GLU A 1 162 ? -0.244 -32.324 -27.075 1.00 83.31 162 GLU A CA 1
ATOM 1307 C C . GLU A 1 162 ? -0.590 -32.589 -25.600 1.00 83.31 162 GLU A C 1
ATOM 1309 O O . GLU A 1 162 ? -1.649 -33.154 -25.298 1.00 83.31 162 GLU A O 1
ATOM 1314 N N . ASP A 1 163 ? 0.276 -32.168 -24.674 1.00 81.94 163 ASP A N 1
ATOM 1315 C CA . ASP A 1 163 ? 0.049 -32.302 -23.231 1.00 81.94 163 ASP A CA 1
ATOM 1316 C C . ASP A 1 163 ? -1.100 -31.403 -22.760 1.00 81.94 163 ASP A C 1
ATOM 1318 O O . ASP A 1 163 ? -1.921 -31.808 -21.927 1.00 81.94 163 ASP A O 1
ATOM 1322 N N . LEU A 1 164 ? -1.196 -30.191 -23.317 1.00 82.44 164 LEU A N 1
ATOM 1323 C CA . LEU A 1 164 ? -2.291 -29.269 -23.038 1.00 82.44 164 LEU A CA 1
ATOM 1324 C C . LEU A 1 164 ? -3.628 -29.853 -23.507 1.00 82.44 164 LEU A C 1
ATOM 1326 O O . LEU A 1 164 ? -4.591 -29.875 -22.738 1.00 82.44 164 LEU A O 1
ATOM 1330 N N . ASP A 1 165 ? -3.681 -30.385 -24.726 1.00 83.81 165 ASP A N 1
ATOM 1331 C CA . ASP A 1 165 ? -4.879 -31.020 -25.269 1.00 83.81 165 ASP A CA 1
ATOM 1332 C C . ASP A 1 165 ? -5.288 -32.262 -24.470 1.00 83.81 165 ASP A C 1
ATOM 1334 O O . ASP A 1 165 ? -6.478 -32.506 -24.251 1.00 83.81 165 ASP A O 1
ATOM 1338 N N . SER A 1 166 ? -4.317 -33.052 -24.007 1.00 83.50 166 SER A N 1
ATOM 1339 C CA . SER A 1 166 ? -4.570 -34.204 -23.139 1.00 83.50 166 SER A CA 1
ATOM 1340 C C . SER A 1 166 ? -5.209 -33.778 -21.811 1.00 83.50 166 SER A C 1
ATOM 1342 O O . SER A 1 166 ? -6.240 -34.328 -21.410 1.00 83.50 166 SER A O 1
ATOM 1344 N N . ALA A 1 167 ? -4.669 -32.734 -21.171 1.00 81.00 167 ALA A N 1
ATOM 1345 C CA . ALA A 1 167 ? -5.214 -32.179 -19.934 1.00 81.00 167 ALA A CA 1
ATOM 1346 C C . ALA A 1 167 ? -6.632 -31.612 -20.126 1.00 81.00 167 ALA A C 1
ATOM 1348 O O . ALA A 1 167 ? -7.519 -31.854 -19.303 1.00 81.00 167 ALA A O 1
ATOM 1349 N N . VAL A 1 168 ? -6.878 -30.906 -21.234 1.00 78.62 168 VAL A N 1
ATOM 1350 C CA . VAL A 1 168 ? -8.210 -30.385 -21.574 1.00 78.62 168 VAL A CA 1
ATOM 1351 C C . VAL A 1 168 ? -9.199 -31.530 -21.799 1.00 78.62 168 VAL A C 1
ATOM 1353 O O . VAL A 1 168 ? -10.287 -31.511 -21.219 1.00 78.62 168 VAL A O 1
ATOM 1356 N N . ARG A 1 169 ? -8.826 -32.568 -22.563 1.00 77.81 169 ARG A N 1
ATOM 1357 C CA . ARG A 1 169 ? -9.678 -33.750 -22.782 1.00 77.81 169 ARG A CA 1
ATOM 1358 C C . ARG A 1 169 ? -10.016 -34.459 -21.471 1.00 77.81 169 ARG A C 1
ATOM 1360 O O . ARG A 1 169 ? -11.176 -34.814 -21.271 1.00 77.81 169 ARG A O 1
ATOM 1367 N N . ALA A 1 170 ? -9.059 -34.612 -20.556 1.00 76.81 170 ALA A N 1
ATOM 1368 C CA . ALA A 1 170 ? -9.300 -35.217 -19.244 1.00 76.81 170 ALA A CA 1
ATOM 1369 C C . ALA A 1 170 ? -10.336 -34.431 -18.415 1.00 76.81 170 ALA A C 1
ATOM 1371 O O . ALA A 1 170 ? -11.254 -35.022 -17.842 1.00 76.81 170 ALA A O 1
ATOM 1372 N N . VAL A 1 171 ? -10.251 -33.095 -18.405 1.00 75.88 171 VAL A N 1
ATOM 1373 C CA . VAL A 1 171 ? -11.223 -32.228 -17.714 1.00 75.88 171 VAL A CA 1
ATOM 1374 C C . VAL A 1 171 ? -12.601 -32.275 -18.382 1.00 75.88 171 VAL A C 1
ATOM 1376 O O . VAL A 1 171 ? -13.614 -32.347 -17.684 1.00 75.88 171 VAL A O 1
ATOM 1379 N N . MET A 1 172 ? -12.664 -32.278 -19.718 1.00 68.31 172 MET A N 1
ATOM 1380 C CA . MET A 1 172 ? -13.930 -32.361 -20.458 1.00 68.31 172 MET A CA 1
ATOM 1381 C C . MET A 1 172 ? -14.635 -33.710 -20.259 1.00 68.31 172 MET A C 1
ATOM 1383 O O . MET A 1 172 ? -15.855 -33.739 -20.109 1.00 68.31 172 MET A O 1
ATOM 1387 N N . MET A 1 173 ? -13.891 -34.820 -20.189 1.00 66.44 173 MET A N 1
ATOM 1388 C CA . MET A 1 173 ? -14.471 -36.141 -19.909 1.00 66.44 173 MET A CA 1
ATOM 1389 C C . MET A 1 173 ? -15.069 -36.236 -18.497 1.00 66.44 173 MET A C 1
ATOM 1391 O O . MET A 1 173 ? -16.085 -36.903 -18.309 1.00 66.44 173 MET A O 1
ATOM 1395 N N . GLY A 1 174 ? -14.482 -35.539 -17.517 1.00 64.56 174 GLY A N 1
ATOM 1396 C CA . GLY A 1 174 ? -14.981 -35.499 -16.139 1.00 64.56 174 GLY A CA 1
ATOM 1397 C C . GLY A 1 174 ? -16.169 -34.556 -15.910 1.00 64.56 174 GLY A C 1
ATOM 1398 O O . GLY A 1 174 ? -16.878 -34.702 -14.917 1.00 64.56 174 GLY A O 1
ATOM 1399 N N . ASN A 1 175 ? -16.420 -33.599 -16.811 1.00 61.12 175 ASN A N 1
ATOM 1400 C CA . ASN A 1 175 ? -17.417 -32.547 -16.613 1.00 61.12 175 ASN A CA 1
ATOM 1401 C C . ASN A 1 175 ? -18.324 -32.371 -17.842 1.00 61.12 175 ASN A C 1
ATOM 1403 O O . ASN A 1 175 ? -18.067 -31.551 -18.721 1.00 61.12 175 ASN A O 1
ATOM 1407 N N . ARG A 1 176 ? -19.484 -33.049 -17.845 1.00 58.75 176 ARG A N 1
ATOM 1408 C CA . ARG A 1 176 ? -20.519 -32.956 -18.906 1.00 58.75 176 ARG A CA 1
ATOM 1409 C C . ARG A 1 176 ? -21.145 -31.561 -19.099 1.00 58.75 176 ARG A C 1
ATOM 1411 O O . ARG A 1 176 ? -22.005 -31.393 -19.955 1.00 58.75 176 ARG A O 1
ATOM 1418 N N . ARG A 1 177 ? -20.759 -30.570 -18.290 1.00 61.03 177 ARG A N 1
ATOM 1419 C CA . ARG A 1 177 ? -21.264 -29.186 -18.329 1.00 61.03 177 ARG A CA 1
ATOM 1420 C C . ARG A 1 177 ? -20.235 -28.164 -18.818 1.00 61.03 177 ARG A C 1
ATOM 1422 O O . ARG A 1 177 ? -20.557 -26.982 -18.875 1.00 61.03 177 ARG A O 1
ATOM 1429 N N . ILE A 1 178 ? -19.013 -28.587 -19.146 1.00 59.47 178 ILE A N 1
ATOM 1430 C CA . ILE A 1 178 ? -17.939 -27.678 -19.560 1.00 59.47 178 ILE A CA 1
ATOM 1431 C C . ILE A 1 178 ? -17.674 -27.864 -21.056 1.00 59.47 178 ILE A C 1
ATOM 1433 O O . ILE A 1 178 ? -17.116 -28.866 -21.490 1.00 59.47 178 ILE A O 1
ATOM 1437 N N . GLY A 1 179 ? -18.093 -26.876 -21.845 1.00 56.56 179 GLY A N 1
ATOM 1438 C CA . GLY A 1 179 ? -17.853 -26.790 -23.285 1.00 56.56 179 GLY A CA 1
ATOM 1439 C C . GLY A 1 179 ? -18.798 -25.788 -23.946 1.00 56.56 179 GLY A C 1
ATOM 1440 O O . GLY A 1 179 ? -19.921 -25.599 -23.482 1.00 56.56 179 GLY A O 1
ATOM 1441 N N . ALA A 1 180 ? -18.370 -25.160 -25.046 1.00 56.81 180 ALA A N 1
ATOM 1442 C CA . ALA A 1 180 ? -19.192 -24.203 -25.803 1.00 56.81 180 ALA A CA 1
ATOM 1443 C C . ALA A 1 180 ? -20.504 -24.815 -26.349 1.00 56.81 180 ALA A C 1
ATOM 1445 O O . ALA A 1 180 ? -21.446 -24.086 -26.638 1.00 56.81 180 ALA A O 1
ATOM 1446 N N . ASN A 1 181 ? -20.586 -26.151 -26.406 1.00 53.66 181 ASN A N 1
ATOM 1447 C CA . ASN A 1 181 ? -21.752 -26.918 -26.854 1.00 53.66 181 ASN A CA 1
ATOM 1448 C C . ASN A 1 181 ? -22.595 -27.499 -25.697 1.00 53.66 181 ASN A C 1
ATOM 1450 O O . ASN A 1 181 ? -23.470 -28.322 -25.939 1.00 53.66 181 ASN A O 1
ATOM 1454 N N . ALA A 1 182 ? -22.352 -27.112 -24.437 1.00 55.22 182 ALA A N 1
ATOM 1455 C CA . ALA A 1 182 ? -23.090 -27.640 -23.278 1.00 55.22 182 ALA A CA 1
ATOM 1456 C C . ALA A 1 182 ? -24.502 -27.035 -23.099 1.00 55.22 182 ALA A C 1
ATOM 1458 O O . ALA A 1 182 ? -25.183 -27.326 -22.112 1.00 55.22 182 ALA A O 1
ATOM 1459 N N . VAL A 1 183 ? -24.955 -26.196 -24.036 1.00 50.22 183 VAL A N 1
ATOM 1460 C CA . VAL A 1 183 ? -26.329 -25.683 -24.059 1.00 50.22 183 VAL A CA 1
ATOM 1461 C C . VAL A 1 183 ? -27.255 -26.810 -24.512 1.00 50.22 183 VAL A C 1
ATOM 1463 O O . VAL A 1 183 ? -27.418 -27.062 -25.701 1.00 50.22 183 VAL A O 1
ATOM 1466 N N . LEU A 1 184 ? -27.876 -27.492 -23.551 1.00 52.56 184 LEU A N 1
ATOM 1467 C CA . LEU A 1 184 ? -29.073 -28.281 -23.818 1.00 52.56 184 LEU A CA 1
ATOM 1468 C C . LEU A 1 184 ? -30.201 -27.291 -24.124 1.00 52.56 184 LEU A C 1
ATOM 1470 O O . LEU A 1 184 ? -30.724 -26.644 -23.215 1.00 52.56 184 LEU A O 1
ATOM 1474 N N . THR A 1 185 ? -30.544 -27.131 -25.401 1.00 46.12 185 THR A N 1
ATOM 1475 C CA . THR A 1 185 ? -31.808 -26.499 -25.785 1.00 46.12 185 THR A CA 1
ATOM 1476 C C . THR A 1 185 ? -32.944 -27.353 -25.241 1.00 46.12 185 THR A C 1
ATOM 1478 O O . THR A 1 185 ? -32.967 -28.567 -25.454 1.00 46.12 185 THR A O 1
ATOM 1481 N N . ARG A 1 186 ? -33.815 -26.705 -24.474 1.00 41.28 186 ARG A N 1
ATOM 1482 C CA . ARG A 1 186 ? -34.980 -27.291 -23.819 1.00 41.28 186 ARG A CA 1
ATOM 1483 C C . ARG A 1 186 ? -36.187 -27.237 -24.742 1.00 41.28 186 ARG A C 1
ATOM 1485 O O . ARG A 1 186 ? -36.253 -26.263 -25.524 1.00 41.28 186 ARG A O 1
#

Organism: Stichopus japonicus (NCBI:txid307972)

Sequence (186 aa):
MTDKEQFLHDFRREANDTCRLLTNVDPQSQSDVLPVRNALNRLVVLRRALRYAKLGRLLNEDEYTVASMSLDGLKGAVTNLAQELETRPGHSVHFRSRRVSMPMRRGAPRYDISKTQLQFLLNCRFKKKQIAAIMHVSTKTVHNRLKTFNLATREYSAITDEDLDSAVRAVMMGNRRIGANAVLTR